Protein AF-A0A2M8CHY2-F1 (afdb_monomer)

Nearest PDB structures (foldseek):
  5aqd-assembly1_D  TM=2.002E-01  e=1.219E+00  Phormidium rubidum A09DM
  5y6p-assembly1_v8  TM=2.063E-01  e=8.115E+00  Griffithsia pacifica

Secondary structure (DSSP, 8-state):
-PPPPSS--TTS-TT-SGGG-TTT---SS-S-EEE-TTSBEEE--B-TTS-BS--EEEEE-GGG-EEEEEETTSEEE-TTTHHHHHHHHHHHHHT--HHHHHHHHSTTSTT-TTT-TTBHHHHHHHHHHHHHTT-TTPPPPEEE-SS-EESSHHHHHHHHHHHHHTTHHHHT---HHHHH--TT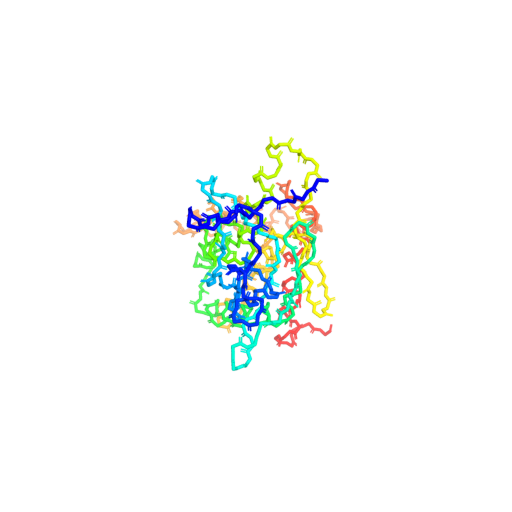HHHHHHHHHTT-HHHHHHHHHHHTTS-----TT--HHHHHHHHHHHHHHHHHTTS--

Solvent-accessible surface area (backbone atoms only — not comparable to full-atom values): 13085 Å² total; per-residue (Å²): 134,85,74,61,47,95,79,59,54,92,92,53,60,52,68,47,59,45,86,78,35,66,85,84,42,62,67,92,81,62,57,41,29,34,26,46,65,65,30,38,52,77,38,70,39,58,48,99,84,72,41,64,68,52,49,44,32,23,36,68,46,78,97,71,44,72,44,79,37,38,33,64,54,45,50,29,58,34,56,76,23,51,60,49,43,51,53,53,47,36,63,56,22,22,79,21,53,74,67,56,47,48,56,28,52,35,90,78,16,85,49,19,34,49,63,40,57,58,26,53,43,4,37,37,42,52,52,28,55,60,44,28,78,78,38,76,82,50,52,55,29,23,40,32,43,90,89,53,68,32,67,29,33,61,42,53,26,28,18,47,44,14,25,27,36,40,22,13,59,70,55,69,31,54,61,68,71,67,63,65,48,56,84,70,38,60,59,48,45,52,43,44,75,73,64,45,56,68,59,51,49,46,57,51,56,69,53,67,80,50,78,92,59,73,65,92,81,58,55,70,62,52,52,47,27,18,52,50,18,29,52,52,38,32,38,75,71,67,77,42,134

Foldseek 3Di:
DQDFDLDDDPVDDSRCPQVVCCPVRVPVPPQEFEAEQQQFTPHFDAHPVRHTPAFWYWYQDPPRDTDTQDGQLEEGECQRNLVVNLVVLLVVLQADDPVRLCQQLPVVHVLQLCNPCRGNQVVSNVNQVVVCVVPVPRAGYWYDHPPDIRRGSLLSSLLSLLQSQCSHNNNVHDDLLLSLPPPVSVVLVVCVVVPPPPVSVVVSVVVVVDDDDNPDPDDPSSNVSSVVSNQVNCVVVVNHD

Sequence (241 aa):
RWNRDPKPNPAISVYATFSNNPIWFSDPLGDTIIVGKNGDVSRADRDKDDNLVDNLVFTQGENGILNSIGELGAEIDVSEIFPNIMQENKEEAKELGILGWAWNVKPEGKWDYKANKNTIFGLAWSETLKKQKINPDAKHTSFRTEGFTFQDASDVGNYNAGFTGSWTYNGGGIYPVLQVVGAGFVETLKDFSNGDFHDAFNQTNQLFGMPPLPPFGDEVDDFFWNTFGMSSSLKEQGKLK

pLDDT: mean 84.5, std 16.42, range [40.78, 98.62]

Mean predicted aligned error: 8.68 Å

Radius of gyration: 22.09 Å; Cα contacts (8 Å, |Δi|>4): 369; chains: 1; bounding box: 56×46×68 Å

Structure (mmCIF, N/CA/C/O backbone):
data_AF-A0A2M8CHY2-F1
#
_entry.id   AF-A0A2M8CHY2-F1
#
loop_
_atom_site.group_PDB
_atom_site.id
_atom_site.type_symbol
_atom_site.label_atom_id
_atom_site.label_alt_id
_atom_site.label_comp_id
_atom_site.label_asym_id
_atom_site.label_entity_id
_atom_site.label_seq_id
_atom_site.pdbx_PDB_ins_code
_atom_site.Cartn_x
_atom_site.Cartn_y
_atom_site.Cartn_z
_atom_site.occupancy
_atom_site.B_iso_or_equiv
_atom_site.auth_seq_id
_atom_site.auth_comp_id
_atom_site.auth_asym_id
_atom_site.auth_atom_id
_atom_site.pdbx_PDB_model_num
ATOM 1 N N . ARG A 1 1 ? 16.936 1.128 -37.160 1.00 51.44 1 ARG A N 1
ATOM 2 C CA . ARG A 1 1 ? 18.122 0.459 -36.562 1.00 51.44 1 ARG A CA 1
ATOM 3 C C . ARG A 1 1 ? 17.593 -0.649 -35.660 1.00 51.44 1 ARG A C 1
ATOM 5 O O . ARG A 1 1 ? 16.545 -0.426 -35.076 1.00 51.44 1 ARG A O 1
ATOM 12 N N . TRP A 1 2 ? 18.244 -1.810 -35.601 1.00 59.94 2 TRP A N 1
ATOM 13 C CA . TRP A 1 2 ? 17.837 -2.904 -34.708 1.00 59.94 2 TRP A CA 1
ATOM 14 C C . TRP A 1 2 ? 18.364 -2.640 -33.291 1.00 59.94 2 TRP A C 1
ATOM 16 O O . TRP A 1 2 ? 19.492 -2.157 -33.151 1.00 59.94 2 TRP A O 1
ATOM 26 N N . ASN A 1 3 ? 17.552 -2.921 -32.271 1.00 67.25 3 ASN A N 1
ATOM 27 C CA . ASN A 1 3 ? 17.959 -2.797 -30.871 1.00 67.25 3 ASN A CA 1
ATOM 28 C C . ASN A 1 3 ? 18.928 -3.936 -30.513 1.00 67.25 3 ASN A C 1
ATOM 30 O O . ASN A 1 3 ? 18.780 -5.053 -31.005 1.00 67.25 3 ASN A O 1
ATOM 34 N N . ARG A 1 4 ? 19.957 -3.627 -29.716 1.00 70.06 4 ARG A N 1
ATOM 35 C CA . ARG A 1 4 ? 20.884 -4.632 -29.173 1.00 70.06 4 ARG A CA 1
ATOM 36 C C . ARG A 1 4 ? 20.222 -5.348 -28.001 1.00 70.06 4 ARG A C 1
ATOM 38 O O . ARG A 1 4 ? 19.438 -4.724 -27.290 1.00 70.06 4 ARG A O 1
ATOM 45 N N . ASP A 1 5 ? 20.579 -6.611 -27.803 1.00 63.09 5 ASP A N 1
ATOM 46 C CA . ASP A 1 5 ? 20.193 -7.362 -26.608 1.00 63.09 5 ASP A CA 1
ATOM 47 C C . ASP A 1 5 ? 20.745 -6.645 -25.350 1.00 63.09 5 ASP A C 1
ATOM 49 O O . ASP A 1 5 ? 21.940 -6.315 -25.332 1.00 63.09 5 ASP A O 1
ATOM 53 N N . PRO A 1 6 ? 19.914 -6.346 -24.330 1.00 65.88 6 PRO A N 1
ATOM 54 C CA . PRO A 1 6 ? 20.359 -5.711 -23.087 1.00 65.88 6 PRO A CA 1
ATOM 55 C C . PRO A 1 6 ? 21.318 -6.584 -22.258 1.00 65.88 6 PRO A C 1
ATOM 57 O O . PRO A 1 6 ? 22.090 -6.040 -21.465 1.00 65.88 6 PRO A O 1
ATOM 60 N N . LYS A 1 7 ? 21.333 -7.909 -22.460 1.00 67.50 7 LYS A N 1
ATOM 61 C CA . LYS A 1 7 ? 22.228 -8.869 -21.789 1.00 67.50 7 LYS A CA 1
ATOM 62 C C . LYS A 1 7 ? 22.994 -9.708 -22.833 1.00 67.50 7 LYS A C 1
ATOM 64 O O . LYS A 1 7 ? 22.779 -10.915 -22.947 1.00 67.50 7 LYS A O 1
ATOM 69 N N . PRO A 1 8 ? 23.918 -9.100 -23.606 1.00 71.06 8 PRO A N 1
ATOM 70 C CA . PRO A 1 8 ? 24.554 -9.770 -24.733 1.00 71.06 8 PRO A CA 1
ATOM 71 C C . PRO A 1 8 ? 25.479 -10.902 -24.273 1.00 71.06 8 PRO A C 1
ATOM 73 O O . PRO A 1 8 ? 26.343 -10.719 -23.415 1.00 71.06 8 PRO A O 1
ATOM 76 N N . ASN A 1 9 ? 25.353 -12.064 -24.910 1.00 77.19 9 ASN A N 1
ATOM 77 C CA . ASN A 1 9 ? 26.287 -13.169 -24.732 1.00 77.19 9 ASN A CA 1
ATOM 78 C C . ASN A 1 9 ? 27.518 -12.964 -25.652 1.00 77.19 9 ASN A C 1
ATOM 80 O O . ASN A 1 9 ? 27.342 -12.871 -26.870 1.00 77.19 9 ASN A O 1
ATOM 84 N N . PRO A 1 10 ? 28.761 -12.916 -25.118 1.00 83.19 10 PRO A N 1
ATOM 85 C CA . PRO A 1 10 ? 29.973 -12.635 -25.900 1.00 83.19 10 PRO A CA 1
ATOM 86 C C . PRO A 1 10 ? 30.238 -13.617 -27.047 1.00 83.19 10 PRO A C 1
ATOM 88 O O . PRO A 1 10 ? 30.980 -13.294 -27.973 1.00 83.19 10 PRO A O 1
ATOM 91 N N . ALA A 1 11 ? 29.671 -14.823 -26.973 1.00 87.25 11 ALA A N 1
ATOM 92 C CA . ALA A 1 11 ? 29.868 -15.880 -27.956 1.00 87.25 11 ALA A CA 1
ATOM 93 C C . ALA A 1 11 ? 28.925 -15.784 -29.172 1.00 87.25 11 ALA A C 1
ATOM 95 O O . ALA A 1 11 ? 29.072 -16.563 -30.113 1.00 87.25 11 ALA A O 1
ATOM 96 N N . ILE A 1 12 ? 27.958 -14.860 -29.175 1.00 86.75 12 ILE A N 1
ATOM 97 C CA . ILE A 1 12 ? 26.982 -14.685 -30.260 1.00 86.75 12 ILE A CA 1
ATOM 98 C C . ILE A 1 12 ? 26.882 -13.216 -30.683 1.00 86.75 12 ILE A C 1
ATOM 100 O O . ILE A 1 12 ? 27.447 -12.316 -30.065 1.00 86.75 12 ILE A O 1
ATOM 104 N N . SER A 1 13 ? 26.165 -12.963 -31.779 1.00 85.19 13 SER A N 1
ATOM 105 C CA . SER A 1 13 ? 25.886 -11.596 -32.221 1.00 85.19 13 SER A CA 1
ATOM 106 C C . SER A 1 13 ? 25.178 -10.804 -31.118 1.00 85.19 13 SER A C 1
ATOM 108 O O . SER A 1 13 ? 24.201 -11.280 -30.553 1.00 85.19 13 SER A O 1
ATOM 110 N N . VAL A 1 14 ? 25.583 -9.550 -30.891 1.00 83.06 14 VAL A N 1
ATOM 111 C CA . VAL A 1 14 ? 24.883 -8.604 -29.987 1.00 83.06 14 VAL A CA 1
ATOM 112 C C . VAL A 1 14 ? 23.471 -8.226 -30.468 1.00 83.06 14 VAL A C 1
ATOM 114 O O . VAL A 1 14 ? 22.755 -7.488 -29.793 1.00 83.06 14 VAL A O 1
ATOM 117 N N . TYR A 1 15 ? 23.098 -8.694 -31.662 1.00 80.44 15 TYR A N 1
ATOM 118 C CA . TYR A 1 15 ? 21.766 -8.582 -32.253 1.00 80.44 15 TYR A CA 1
ATOM 119 C C . TYR A 1 15 ? 21.024 -9.929 -32.307 1.00 80.44 15 TYR A C 1
ATOM 121 O O . TYR A 1 15 ? 19.948 -9.997 -32.895 1.00 80.44 15 TYR A O 1
ATOM 129 N N . ALA A 1 16 ? 21.601 -11.011 -31.771 1.00 78.19 16 ALA A N 1
ATOM 130 C CA . ALA A 1 16 ? 20.923 -12.298 -31.678 1.00 78.19 16 ALA A CA 1
ATOM 131 C C . ALA A 1 16 ? 19.820 -12.209 -30.620 1.00 78.19 16 ALA A C 1
ATOM 133 O O . ALA A 1 16 ? 20.101 -11.881 -29.473 1.00 78.19 16 ALA A O 1
ATOM 134 N N . THR A 1 17 ? 18.581 -12.518 -30.992 1.00 70.19 17 THR A N 1
ATOM 135 C CA . THR A 1 17 ? 17.479 -12.659 -30.036 1.00 70.19 17 THR A CA 1
ATOM 136 C C . THR A 1 17 ? 17.414 -14.098 -29.539 1.00 70.19 17 THR A C 1
ATOM 138 O O . THR A 1 17 ? 17.686 -15.034 -30.298 1.00 70.19 17 THR A O 1
ATOM 141 N N . PHE A 1 18 ? 17.071 -14.284 -28.259 1.00 74.88 18 PHE A N 1
ATOM 142 C CA . PHE A 1 18 ? 16.795 -15.605 -27.680 1.00 74.88 18 PHE A CA 1
ATOM 143 C C . PHE A 1 18 ? 17.940 -16.613 -27.874 1.00 74.88 18 PHE A C 1
ATOM 145 O O . PHE A 1 18 ? 17.712 -17.794 -28.125 1.00 74.88 18 PHE A O 1
ATOM 152 N N . SER A 1 19 ? 19.194 -16.143 -27.856 1.00 79.88 19 SER A N 1
ATOM 153 C CA . SER A 1 19 ? 20.380 -16.957 -28.173 1.00 79.88 19 SER A CA 1
ATOM 154 C C . SER A 1 19 ? 20.270 -17.752 -29.490 1.00 79.88 19 SER A C 1
ATOM 156 O O . SER A 1 19 ? 20.760 -18.876 -29.587 1.00 79.88 19 SER A O 1
ATOM 158 N N . ASN A 1 20 ? 19.617 -17.180 -30.511 1.00 79.88 20 ASN A N 1
ATOM 159 C CA . ASN A 1 20 ? 19.278 -17.826 -31.789 1.00 79.88 20 ASN A CA 1
ATOM 160 C C . ASN A 1 20 ? 18.390 -19.081 -31.667 1.00 79.88 20 ASN A C 1
ATOM 162 O O . ASN A 1 20 ? 18.309 -19.870 -32.608 1.00 79.88 20 ASN A O 1
ATOM 166 N N . ASN A 1 21 ? 17.711 -19.280 -30.537 1.00 77.12 21 ASN A N 1
ATOM 167 C CA . ASN A 1 21 ? 16.771 -20.376 -30.337 1.00 77.12 21 ASN A CA 1
ATOM 168 C C . ASN A 1 21 ? 15.458 -19.857 -29.713 1.00 77.12 21 ASN A C 1
ATOM 170 O O . ASN A 1 21 ? 15.219 -20.032 -28.517 1.00 77.12 21 ASN A O 1
ATOM 174 N N . PRO A 1 22 ? 14.577 -19.251 -30.533 1.00 69.44 22 PRO A N 1
ATOM 175 C CA . PRO A 1 22 ? 13.298 -18.693 -30.082 1.00 69.44 22 PRO A CA 1
ATOM 176 C C . PRO A 1 22 ? 12.276 -19.754 -29.641 1.00 69.44 22 PRO A C 1
ATOM 178 O O . PRO A 1 22 ? 11.211 -19.397 -29.153 1.00 69.44 22 PRO A O 1
ATOM 181 N N . ILE A 1 23 ? 12.572 -21.046 -29.832 1.00 66.31 23 ILE A N 1
ATOM 182 C CA . ILE A 1 23 ? 11.702 -22.155 -29.416 1.00 66.31 23 ILE A CA 1
ATOM 183 C C . ILE A 1 23 ? 11.972 -22.525 -27.954 1.00 66.31 23 ILE A C 1
ATOM 185 O O . ILE A 1 23 ? 11.042 -22.851 -27.225 1.00 66.31 23 ILE A O 1
ATOM 189 N N . TRP A 1 24 ? 13.236 -22.503 -27.521 1.00 52.81 24 TRP A N 1
ATOM 190 C CA . TRP A 1 24 ? 13.619 -22.880 -26.151 1.00 52.81 24 TRP A CA 1
ATOM 191 C C . TRP A 1 24 ? 13.821 -21.689 -25.229 1.00 52.81 24 TRP A C 1
ATOM 193 O O . TRP A 1 24 ? 13.630 -21.813 -24.024 1.00 52.81 24 TRP A O 1
ATOM 203 N N . PHE A 1 25 ? 14.191 -20.544 -25.791 1.00 60.53 25 PHE A N 1
ATOM 204 C CA . PHE A 1 25 ? 14.345 -19.300 -25.057 1.00 60.53 25 PHE A CA 1
ATOM 205 C C . PHE A 1 25 ? 13.265 -18.331 -25.508 1.00 60.53 25 PHE A C 1
ATOM 207 O O . PHE A 1 25 ? 13.569 -17.234 -25.939 1.00 60.53 25 PHE A O 1
ATOM 214 N N . SER A 1 26 ? 11.997 -18.728 -25.475 1.00 57.12 26 SER A N 1
ATOM 215 C CA . SER A 1 26 ? 10.939 -17.727 -25.506 1.00 57.12 26 SER A CA 1
ATOM 216 C C . SER A 1 26 ? 10.882 -17.100 -24.116 1.00 57.12 26 SER A C 1
ATOM 218 O O . SER A 1 26 ? 10.535 -17.789 -23.158 1.00 57.12 26 SER A O 1
ATOM 220 N N . ASP A 1 27 ? 11.190 -15.812 -24.014 1.00 59.59 27 ASP A N 1
ATOM 221 C CA . ASP A 1 27 ? 10.788 -14.998 -22.868 1.00 59.59 27 ASP A CA 1
ATOM 222 C C . ASP A 1 27 ? 9.628 -14.092 -23.302 1.00 59.59 27 ASP A C 1
ATOM 224 O O . ASP A 1 27 ? 9.828 -12.915 -23.599 1.00 59.59 27 ASP A O 1
ATOM 228 N N . PRO A 1 28 ? 8.420 -14.658 -23.499 1.00 57.72 28 PRO A N 1
ATOM 229 C CA . PRO A 1 28 ? 7.294 -13.899 -24.023 1.00 57.72 28 PRO A CA 1
ATOM 230 C C . PRO A 1 28 ? 6.778 -12.846 -23.035 1.00 57.72 28 PRO A C 1
ATOM 232 O O . PRO A 1 28 ? 5.965 -12.021 -23.441 1.00 57.72 28 PRO A O 1
ATOM 235 N N . LEU A 1 29 ? 7.214 -12.885 -21.769 1.00 60.53 29 LEU A N 1
ATOM 236 C CA . LEU A 1 29 ? 6.759 -11.975 -20.718 1.00 60.53 29 LEU A CA 1
ATOM 237 C C . LEU A 1 29 ? 7.847 -10.998 -20.254 1.00 60.53 29 LEU A C 1
ATOM 239 O O . LEU A 1 29 ? 7.486 -9.901 -19.852 1.00 60.53 29 LEU A O 1
ATOM 243 N N . GLY A 1 30 ? 9.133 -11.320 -20.408 1.00 62.09 30 GLY A N 1
ATOM 244 C CA . GLY A 1 30 ? 10.244 -10.409 -20.142 1.00 62.09 30 GLY A CA 1
ATOM 245 C C . GLY A 1 30 ? 10.809 -10.481 -18.719 1.00 62.09 30 GLY A C 1
ATOM 246 O O . GLY A 1 30 ? 10.495 -11.359 -17.909 1.00 62.09 30 GLY A O 1
ATOM 247 N N . ASP A 1 31 ? 11.655 -9.497 -18.419 1.00 66.62 31 ASP A N 1
ATOM 248 C CA . ASP A 1 31 ? 12.250 -9.234 -17.108 1.00 66.62 31 ASP A CA 1
ATOM 249 C C . ASP A 1 31 ? 11.237 -8.472 -16.210 1.00 66.62 31 ASP A C 1
ATOM 251 O O . ASP A 1 31 ? 11.355 -7.266 -16.001 1.00 66.62 31 ASP A O 1
ATOM 255 N N . THR A 1 32 ? 10.221 -9.186 -15.709 1.00 86.00 32 THR A N 1
ATOM 256 C CA . THR A 1 32 ? 9.000 -8.613 -15.101 1.00 86.00 32 THR A CA 1
ATOM 257 C C . THR A 1 32 ? 9.038 -8.432 -13.580 1.00 86.00 32 THR A C 1
ATOM 259 O O . THR A 1 32 ? 9.757 -9.138 -12.864 1.00 86.00 32 THR A O 1
ATOM 262 N N . ILE A 1 33 ? 8.142 -7.593 -13.050 1.00 94.50 33 ILE A N 1
ATOM 263 C CA . ILE A 1 33 ? 7.835 -7.536 -11.615 1.00 94.50 33 ILE A CA 1
ATOM 264 C C . ILE A 1 33 ? 6.803 -8.614 -11.269 1.00 94.50 33 ILE A C 1
ATOM 266 O O . ILE A 1 33 ? 5.695 -8.615 -11.802 1.00 94.50 33 ILE A O 1
ATOM 270 N N . ILE A 1 34 ? 7.140 -9.506 -10.334 1.00 94.94 34 ILE A N 1
ATOM 271 C CA . ILE A 1 34 ? 6.240 -10.561 -9.847 1.00 94.94 34 ILE A CA 1
ATOM 272 C C . ILE A 1 34 ? 5.888 -10.292 -8.390 1.00 94.94 34 ILE A C 1
ATOM 274 O O . ILE A 1 34 ? 6.768 -10.261 -7.521 1.00 94.94 34 ILE A O 1
ATOM 278 N N . VAL A 1 35 ? 4.596 -10.169 -8.112 1.00 96.44 35 VAL A N 1
ATOM 279 C CA . VAL A 1 35 ? 4.059 -9.925 -6.774 1.00 96.44 35 VAL A CA 1
ATOM 280 C C . VAL A 1 35 ? 3.275 -11.129 -6.256 1.00 96.44 35 VAL A C 1
ATOM 282 O O . VAL A 1 35 ? 2.629 -11.863 -7.009 1.00 96.44 35 VAL A O 1
ATOM 285 N N . GLY A 1 36 ? 3.353 -11.345 -4.947 1.00 95.25 36 GLY A N 1
ATOM 286 C CA . GLY A 1 36 ? 2.560 -12.336 -4.236 1.00 95.25 36 GLY A CA 1
ATOM 287 C C . GLY A 1 36 ? 1.136 -11.855 -3.961 1.00 95.25 36 GLY A C 1
ATOM 288 O O . GLY A 1 36 ? 0.781 -10.699 -4.185 1.00 95.25 36 GLY A O 1
ATOM 289 N N . LYS A 1 37 ? 0.326 -12.747 -3.387 1.00 95.12 37 LYS A N 1
ATOM 290 C CA . LYS A 1 37 ? -1.083 -12.500 -3.026 1.00 95.12 37 LYS A CA 1
ATOM 291 C C . LYS A 1 37 ? -1.317 -11.331 -2.056 1.00 95.12 37 LYS A C 1
ATOM 293 O O . LYS A 1 37 ? -2.424 -10.814 -1.995 1.00 95.12 37 LYS A O 1
ATOM 298 N N . ASN A 1 38 ? -0.295 -10.937 -1.299 1.00 95.75 38 ASN A N 1
ATOM 299 C CA . ASN A 1 38 ? -0.332 -9.817 -0.355 1.00 95.75 38 ASN A CA 1
ATOM 300 C C . ASN A 1 38 ? 0.400 -8.581 -0.912 1.00 95.75 38 ASN A C 1
ATOM 302 O O . ASN A 1 38 ? 0.673 -7.633 -0.185 1.00 95.75 38 ASN A O 1
ATOM 306 N N . GLY A 1 39 ? 0.760 -8.590 -2.199 1.00 95.94 39 GLY A N 1
ATOM 307 C CA . GLY A 1 39 ? 1.493 -7.499 -2.835 1.00 95.94 39 GLY A CA 1
ATOM 308 C C . GLY A 1 39 ? 2.994 -7.499 -2.548 1.00 95.94 39 GLY A C 1
ATOM 309 O O . GLY A 1 39 ? 3.670 -6.572 -2.985 1.00 95.94 39 GLY A O 1
ATOM 310 N N . ASP A 1 40 ? 3.531 -8.508 -1.857 1.00 96.69 40 ASP A N 1
ATOM 311 C CA . ASP A 1 40 ? 4.974 -8.666 -1.651 1.00 96.69 40 ASP A CA 1
ATOM 312 C C . ASP A 1 40 ? 5.692 -8.891 -2.988 1.00 96.69 40 ASP A C 1
ATOM 314 O O . ASP A 1 40 ? 5.304 -9.749 -3.780 1.00 96.69 40 ASP A O 1
ATOM 318 N N . VAL A 1 41 ? 6.761 -8.148 -3.243 1.00 96.56 41 VAL A N 1
ATOM 319 C CA . VAL A 1 41 ? 7.574 -8.255 -4.455 1.00 96.56 41 VAL A CA 1
ATOM 320 C C . VAL A 1 41 ? 8.491 -9.469 -4.327 1.00 96.56 41 VAL A C 1
ATOM 322 O O . VAL A 1 41 ? 9.454 -9.468 -3.564 1.00 96.56 41 VAL A O 1
ATOM 325 N N . SER A 1 42 ? 8.197 -10.514 -5.096 1.00 94.50 42 SER A N 1
ATOM 326 C CA . SER A 1 42 ? 8.996 -11.747 -5.151 1.00 94.50 42 SER A CA 1
ATOM 327 C C . SER A 1 42 ? 10.139 -11.673 -6.169 1.00 94.50 42 SER A C 1
ATOM 329 O O . SER A 1 42 ? 11.175 -12.312 -5.991 1.00 94.50 42 SER A O 1
ATOM 331 N N . ARG A 1 43 ? 9.965 -10.867 -7.223 1.00 93.44 43 ARG A N 1
ATOM 332 C CA . ARG A 1 43 ? 10.966 -10.581 -8.256 1.00 93.44 43 ARG A CA 1
ATOM 333 C C . ARG A 1 43 ? 10.732 -9.177 -8.803 1.00 93.44 43 ARG A C 1
ATOM 335 O O . ARG A 1 43 ? 9.591 -8.801 -9.049 1.00 93.44 43 ARG A O 1
ATOM 342 N N . ALA A 1 44 ? 11.806 -8.424 -8.994 1.00 94.19 44 ALA A N 1
ATOM 343 C CA . ALA A 1 44 ? 11.813 -7.160 -9.719 1.00 94.19 44 ALA A CA 1
ATOM 344 C C . ALA A 1 44 ? 13.176 -7.038 -10.394 1.00 94.19 44 ALA A C 1
ATOM 346 O O . ALA A 1 44 ? 14.183 -6.780 -9.729 1.00 94.19 44 ALA A O 1
ATOM 347 N N . ASP A 1 45 ? 13.219 -7.306 -11.693 1.00 91.44 45 ASP A N 1
ATOM 348 C CA . ASP A 1 45 ? 14.479 -7.359 -12.420 1.00 91.44 45 ASP A CA 1
ATOM 349 C C . ASP A 1 45 ? 15.039 -5.957 -12.640 1.00 91.44 45 ASP A C 1
ATOM 351 O O . ASP A 1 45 ? 14.331 -5.021 -13.024 1.00 91.44 45 ASP A O 1
ATOM 355 N N . ARG A 1 46 ? 16.342 -5.818 -12.386 1.00 90.94 46 ARG A N 1
ATOM 356 C CA . ARG A 1 46 ? 17.059 -4.548 -12.487 1.00 90.94 46 ARG A CA 1
ATOM 357 C C . ARG A 1 46 ? 18.256 -4.650 -13.419 1.00 90.94 46 ARG A C 1
ATOM 359 O O . ARG A 1 46 ? 18.883 -5.705 -13.542 1.00 90.94 46 ARG A O 1
ATOM 366 N N . ASP A 1 47 ? 18.565 -3.542 -14.079 1.00 89.44 47 ASP A N 1
ATOM 367 C CA . ASP A 1 47 ? 19.789 -3.380 -14.847 1.00 89.44 47 ASP A CA 1
ATOM 368 C C . ASP A 1 47 ? 21.004 -3.134 -13.929 1.00 89.44 47 ASP A C 1
ATOM 370 O O . ASP A 1 47 ? 20.919 -3.108 -12.699 1.00 89.44 47 ASP A O 1
ATOM 374 N N . LYS A 1 48 ? 22.176 -2.964 -14.543 1.00 90.25 48 LYS A N 1
ATOM 375 C CA . LYS A 1 48 ? 23.440 -2.702 -13.835 1.00 90.25 48 LYS A CA 1
ATOM 376 C C . LYS A 1 48 ? 23.466 -1.372 -13.063 1.00 90.25 48 LYS A C 1
ATOM 378 O O . LYS A 1 48 ? 24.359 -1.182 -12.242 1.00 90.25 48 LYS A O 1
ATOM 383 N N . ASP A 1 49 ? 22.543 -0.464 -13.367 1.00 89.56 49 ASP A N 1
ATOM 384 C CA . ASP A 1 49 ? 22.441 0.882 -12.812 1.00 89.56 49 ASP A CA 1
ATOM 385 C C . ASP A 1 49 ? 21.276 0.973 -11.793 1.00 89.56 49 ASP A C 1
ATOM 387 O O . ASP A 1 49 ? 20.893 2.070 -11.390 1.00 89.56 49 ASP A O 1
ATOM 391 N N . ASP A 1 50 ? 20.737 -0.174 -11.347 1.00 89.19 50 ASP A N 1
ATOM 392 C CA . ASP A 1 50 ? 19.604 -0.311 -10.410 1.00 89.19 50 ASP A CA 1
ATOM 393 C C . ASP A 1 50 ? 18.255 0.220 -10.948 1.00 89.19 50 ASP A C 1
ATOM 395 O O . ASP A 1 50 ? 17.300 0.439 -10.189 1.00 89.19 50 ASP A O 1
ATOM 399 N N . ASN A 1 51 ? 18.116 0.402 -12.263 1.00 90.00 51 ASN A N 1
ATOM 400 C CA . ASN A 1 51 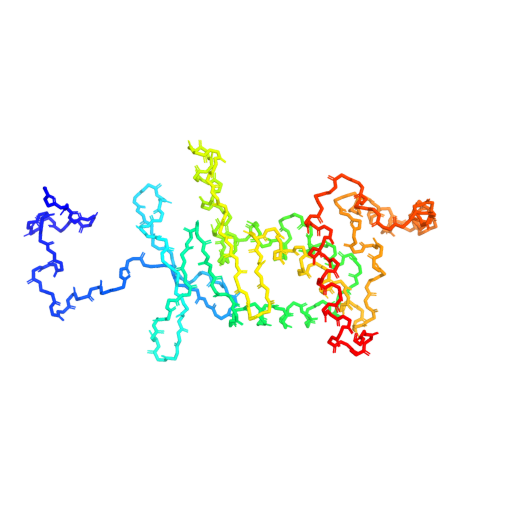? 16.825 0.721 -12.876 1.00 90.00 51 ASN A CA 1
ATOM 401 C C . ASN A 1 51 ? 16.044 -0.559 -13.139 1.00 90.00 51 ASN A C 1
ATOM 403 O O . ASN A 1 51 ? 16.629 -1.585 -13.478 1.00 90.00 51 ASN A O 1
ATOM 407 N N . LEU A 1 52 ? 14.720 -0.500 -13.013 1.00 91.69 52 LEU A N 1
ATOM 408 C CA . LEU A 1 52 ? 13.877 -1.607 -13.449 1.00 91.69 52 LEU A CA 1
ATOM 409 C C . LEU A 1 52 ? 14.020 -1.824 -14.957 1.00 91.69 52 LEU A C 1
ATOM 411 O O . LEU A 1 52 ? 14.071 -0.859 -15.724 1.00 91.69 52 LEU A O 1
ATOM 415 N N . VAL A 1 53 ? 14.089 -3.090 -15.366 1.00 89.81 53 VAL A N 1
ATOM 416 C CA . VAL A 1 53 ? 14.213 -3.449 -16.786 1.00 89.81 53 VAL A CA 1
ATOM 417 C C . VAL A 1 53 ? 12.903 -3.185 -17.532 1.00 89.81 53 VAL A C 1
ATOM 419 O O . VAL A 1 53 ? 12.932 -2.675 -18.654 1.00 89.81 53 VAL A O 1
ATOM 422 N N . ASP A 1 54 ? 11.763 -3.461 -16.897 1.00 91.12 54 ASP A N 1
ATOM 423 C CA . ASP A 1 54 ? 10.435 -3.082 -17.369 1.00 91.12 54 ASP A CA 1
ATOM 424 C C . ASP A 1 54 ? 9.539 -2.562 -16.230 1.00 91.12 54 ASP A C 1
ATOM 426 O O . ASP A 1 54 ? 9.938 -2.501 -15.067 1.00 91.12 54 ASP A O 1
ATOM 430 N N . ASN A 1 55 ? 8.336 -2.107 -16.584 1.00 93.88 55 ASN A N 1
ATOM 431 C CA . ASN A 1 55 ? 7.344 -1.633 -15.617 1.00 93.88 55 ASN A CA 1
ATOM 432 C C . ASN A 1 55 ? 6.178 -2.618 -15.453 1.00 93.88 55 ASN A C 1
ATOM 434 O O . ASN A 1 55 ? 5.210 -2.262 -14.788 1.00 93.88 55 ASN A O 1
ATOM 438 N N . LEU A 1 56 ? 6.216 -3.798 -16.077 1.00 95.06 56 LEU A N 1
ATOM 439 C CA . LEU A 1 56 ? 5.074 -4.706 -16.123 1.00 95.06 56 LEU A CA 1
ATOM 440 C C . LEU A 1 56 ? 4.957 -5.471 -14.807 1.00 95.06 56 LEU A C 1
ATOM 442 O O . LEU A 1 56 ? 5.926 -6.045 -14.309 1.00 95.06 56 LEU A O 1
ATOM 446 N N . VAL A 1 57 ? 3.747 -5.500 -14.256 1.00 96.25 57 VAL A N 1
ATOM 447 C CA . VAL A 1 57 ? 3.466 -6.118 -12.962 1.00 96.25 57 VAL A CA 1
ATOM 448 C C . VAL A 1 57 ? 2.565 -7.328 -13.155 1.00 96.25 57 VAL A C 1
ATOM 450 O O . VAL A 1 57 ? 1.524 -7.252 -13.812 1.00 96.25 57 VAL A O 1
ATOM 453 N N . PHE A 1 58 ? 2.967 -8.446 -12.556 1.00 95.75 58 PHE A N 1
ATOM 454 C CA . PHE A 1 58 ? 2.269 -9.720 -12.626 1.00 95.75 58 PHE A CA 1
ATOM 455 C C . PHE A 1 58 ? 2.043 -10.308 -11.240 1.00 95.75 58 PHE A C 1
ATOM 457 O O . PHE A 1 58 ? 2.921 -10.259 -10.382 1.00 95.75 58 PHE A O 1
ATOM 464 N N . THR A 1 59 ? 0.906 -10.963 -11.050 1.00 95.00 59 THR A N 1
ATOM 465 C CA . THR A 1 59 ? 0.693 -11.896 -9.938 1.00 95.00 59 THR A CA 1
ATOM 466 C C . THR A 1 59 ? 1.028 -13.313 -10.376 1.00 95.00 59 THR A C 1
ATOM 468 O O . THR A 1 59 ? 0.717 -13.710 -11.503 1.00 95.00 59 THR A O 1
ATOM 471 N N . GLN A 1 60 ? 1.595 -14.107 -9.470 1.00 89.12 60 GLN A N 1
ATOM 472 C CA . GLN A 1 60 ? 1.749 -15.542 -9.694 1.00 89.12 60 GLN A CA 1
ATOM 473 C C . GLN A 1 60 ? 0.436 -16.272 -9.375 1.00 89.12 60 GLN A C 1
ATOM 475 O O . GLN A 1 60 ? 0.081 -16.456 -8.212 1.00 89.12 60 GLN A O 1
ATOM 480 N N . GLY A 1 61 ? -0.285 -16.671 -10.420 1.00 81.12 61 GLY A N 1
ATOM 481 C CA . GLY A 1 61 ? -1.485 -17.495 -10.337 1.00 81.12 61 GLY A CA 1
ATOM 482 C C . GLY A 1 61 ? -1.180 -18.981 -10.124 1.00 81.12 61 GLY A C 1
ATOM 483 O O . GLY A 1 61 ? -0.046 -19.399 -9.860 1.00 81.12 61 GLY A O 1
ATOM 484 N N 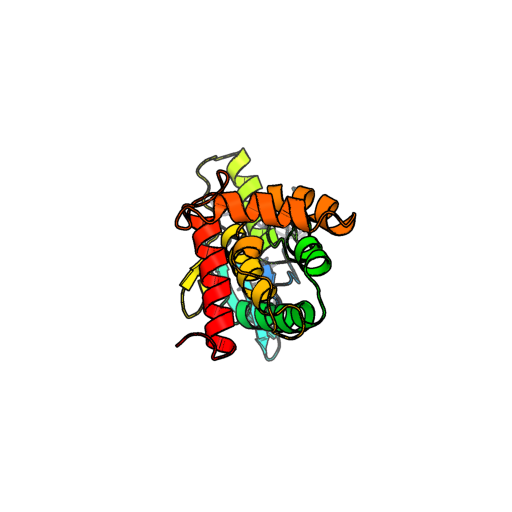. GLU A 1 62 ? -2.216 -19.808 -10.255 1.00 81.38 62 GLU A N 1
ATOM 485 C CA . GLU A 1 62 ? -2.099 -21.258 -10.093 1.00 81.38 62 GLU A CA 1
ATOM 486 C C . GLU A 1 62 ? -1.095 -21.870 -11.081 1.00 81.38 62 GLU A C 1
ATOM 488 O O . GLU A 1 62 ? -0.978 -21.457 -12.236 1.00 81.38 62 GLU A O 1
ATOM 493 N N . ASN A 1 63 ? -0.360 -22.887 -10.621 1.00 81.94 63 ASN A N 1
ATOM 494 C CA . ASN A 1 63 ? 0.634 -23.619 -11.417 1.00 81.94 63 ASN A CA 1
ATOM 495 C C . ASN A 1 63 ? 1.765 -22.746 -11.998 1.00 81.94 63 ASN A C 1
ATOM 497 O O . ASN A 1 63 ? 2.427 -23.149 -12.953 1.00 81.94 63 ASN A O 1
ATOM 501 N N . GLY A 1 64 ? 2.004 -21.563 -11.420 1.00 82.06 64 GLY A N 1
ATOM 502 C CA . GLY A 1 64 ? 3.060 -20.651 -11.856 1.00 82.06 64 GLY A CA 1
ATOM 503 C C . GLY A 1 64 ? 2.709 -19.823 -13.093 1.00 82.06 64 GLY A C 1
ATOM 504 O O . GLY A 1 64 ? 3.602 -19.196 -13.659 1.00 82.06 64 GLY A O 1
ATOM 505 N N . ILE A 1 65 ? 1.438 -19.803 -13.510 1.00 86.88 65 ILE A N 1
ATOM 506 C CA . ILE A 1 65 ? 0.963 -18.917 -14.578 1.00 86.88 65 ILE A CA 1
ATOM 507 C C . ILE A 1 65 ? 1.034 -17.471 -14.078 1.00 86.88 65 ILE A C 1
ATOM 509 O O . ILE A 1 65 ? 0.528 -17.159 -13.005 1.00 86.88 65 ILE A O 1
ATOM 513 N N . LEU A 1 66 ? 1.663 -16.586 -14.850 1.00 91.19 66 LEU A N 1
ATOM 514 C CA . LEU A 1 66 ? 1.728 -15.161 -14.533 1.00 91.19 66 LEU A CA 1
ATOM 515 C C . LEU A 1 66 ? 0.526 -14.437 -15.142 1.00 91.19 66 LEU A C 1
ATOM 517 O O . LEU A 1 66 ? 0.309 -14.505 -16.351 1.00 91.19 66 LEU A O 1
ATOM 521 N N . ASN A 1 67 ? -0.220 -13.713 -14.310 1.00 92.75 67 ASN A N 1
ATOM 522 C CA . ASN A 1 67 ? -1.332 -12.870 -14.745 1.00 92.75 67 ASN A CA 1
ATOM 523 C C . ASN A 1 67 ? -0.896 -11.410 -14.675 1.00 92.75 67 ASN A C 1
ATOM 525 O O . ASN A 1 67 ? -0.478 -10.953 -13.613 1.00 92.75 67 ASN A O 1
ATOM 529 N N . SER A 1 68 ? -0.959 -10.690 -15.797 1.00 94.94 68 SER A N 1
ATOM 530 C CA . SER A 1 68 ? -0.650 -9.259 -15.803 1.00 94.94 68 SER A CA 1
ATOM 531 C C . SER A 1 68 ? -1.727 -8.508 -15.034 1.00 94.94 68 SER A C 1
ATOM 533 O O . SER A 1 68 ? -2.916 -8.700 -15.290 1.00 94.94 68 SER A O 1
ATOM 535 N N . ILE A 1 69 ? -1.295 -7.657 -14.111 1.00 97.12 69 ILE A N 1
ATOM 536 C CA . ILE A 1 69 ? -2.177 -6.818 -13.302 1.00 97.12 69 ILE A CA 1
ATOM 537 C C . ILE A 1 69 ? -1.976 -5.328 -13.571 1.00 97.12 69 ILE A C 1
ATOM 539 O O . ILE A 1 69 ? -2.724 -4.520 -13.043 1.00 97.12 69 ILE A O 1
ATOM 543 N N . GLY A 1 70 ? -1.017 -4.931 -14.407 1.00 97.00 70 GLY A N 1
ATOM 544 C CA . GLY A 1 70 ? -0.839 -3.535 -14.804 1.00 97.00 70 GLY A CA 1
ATOM 545 C C . GLY A 1 70 ? 0.620 -3.141 -14.959 1.00 97.00 70 GLY A C 1
ATOM 546 O O . GLY A 1 70 ? 1.477 -3.992 -15.211 1.00 97.00 70 GLY A O 1
ATOM 547 N N . GLU A 1 71 ? 0.900 -1.847 -14.812 1.00 96.56 71 GLU A N 1
ATOM 548 C CA . GLU A 1 71 ? 2.248 -1.306 -14.987 1.00 96.56 71 GLU A CA 1
ATOM 549 C C . GLU A 1 71 ? 2.578 -0.129 -14.051 1.00 96.56 71 GLU A C 1
ATOM 551 O O . GLU A 1 71 ? 1.732 0.708 -13.727 1.00 96.56 71 GLU A O 1
ATOM 556 N N . LEU A 1 72 ? 3.844 -0.031 -13.635 1.00 96.69 72 LEU A N 1
ATOM 557 C CA . LEU A 1 72 ? 4.344 1.090 -12.836 1.00 96.69 72 LEU A CA 1
ATOM 558 C C . LEU A 1 72 ? 4.308 2.412 -13.618 1.00 96.69 72 LEU A C 1
ATOM 560 O O . LEU A 1 72 ? 4.891 2.545 -14.696 1.00 96.69 72 LEU A O 1
ATOM 564 N N . GLY A 1 73 ? 3.731 3.442 -13.005 1.00 95.88 73 GLY A N 1
ATOM 565 C CA . GLY A 1 73 ? 3.528 4.772 -13.588 1.00 95.88 73 GLY A CA 1
ATOM 566 C C . GLY A 1 73 ? 2.223 4.917 -14.378 1.00 95.88 73 GLY A C 1
ATOM 567 O O . GLY A 1 73 ? 1.959 6.008 -14.884 1.00 95.88 73 GLY A O 1
ATOM 568 N N . ALA A 1 74 ? 1.421 3.852 -14.473 1.00 97.12 74 ALA A N 1
ATOM 569 C CA . ALA A 1 74 ? 0.038 3.903 -14.932 1.00 97.12 74 ALA A CA 1
ATOM 570 C C . ALA A 1 74 ? -0.883 3.342 -13.838 1.00 97.12 74 ALA A C 1
ATOM 572 O O . ALA A 1 74 ? -0.889 3.879 -12.735 1.00 97.12 74 ALA A O 1
ATOM 573 N N . GLU A 1 75 ? -1.642 2.286 -14.122 1.00 98.38 75 GLU A N 1
ATOM 574 C CA . GLU A 1 75 ? -2.580 1.664 -13.188 1.00 98.38 75 GLU A CA 1
ATOM 575 C C . GLU A 1 75 ? -2.191 0.206 -12.918 1.00 98.38 75 GLU A C 1
ATOM 577 O O . GLU A 1 75 ? -1.770 -0.510 -13.830 1.00 98.38 75 GLU A O 1
ATOM 582 N N . ILE A 1 76 ? -2.366 -0.232 -11.670 1.00 98.56 76 ILE A N 1
ATOM 583 C CA . ILE A 1 76 ? -2.244 -1.628 -11.240 1.00 98.56 76 ILE A CA 1
ATOM 584 C C . ILE A 1 76 ? -3.558 -2.081 -10.607 1.00 98.56 76 ILE A C 1
ATOM 586 O O . ILE A 1 76 ? -4.057 -1.468 -9.665 1.00 98.56 76 ILE A O 1
ATOM 590 N N . ASP A 1 77 ? -4.099 -3.187 -11.098 1.00 98.44 77 ASP A N 1
ATOM 591 C CA . ASP A 1 77 ? -5.231 -3.892 -10.522 1.00 98.44 77 ASP A CA 1
ATOM 592 C C . ASP A 1 77 ? -4.791 -4.686 -9.286 1.00 98.44 77 ASP A C 1
ATOM 594 O O . ASP A 1 77 ? -4.055 -5.669 -9.362 1.00 98.44 77 ASP A O 1
ATOM 598 N N . VAL A 1 78 ? -5.240 -4.236 -8.122 1.00 98.25 78 VAL A N 1
ATOM 599 C CA . VAL A 1 78 ? -4.977 -4.859 -6.825 1.00 98.25 78 VAL A CA 1
ATOM 600 C C . VAL A 1 78 ? -6.231 -5.519 -6.257 1.00 98.25 78 VAL A C 1
ATOM 602 O O . VAL A 1 78 ? -6.287 -5.774 -5.057 1.00 98.25 78 VAL A O 1
ATOM 605 N N . SER A 1 79 ? -7.233 -5.825 -7.086 1.00 98.00 79 SER A N 1
ATOM 606 C CA . SER A 1 79 ? -8.508 -6.409 -6.640 1.00 98.00 79 SER A CA 1
ATOM 607 C C . SER A 1 79 ? -8.338 -7.735 -5.895 1.00 98.00 79 SER A C 1
ATOM 609 O O . SER A 1 79 ? -9.047 -7.982 -4.926 1.00 98.00 79 SER A O 1
ATOM 611 N N . GLU A 1 80 ? -7.354 -8.553 -6.275 1.00 96.75 80 GLU A N 1
ATOM 612 C CA . GLU A 1 80 ? -7.041 -9.808 -5.574 1.00 96.75 80 GLU A CA 1
ATOM 613 C C . GLU A 1 80 ? -6.071 -9.619 -4.398 1.00 96.75 80 GLU A C 1
ATOM 615 O O . GLU A 1 80 ? -6.046 -10.430 -3.475 1.00 96.75 80 GLU A O 1
ATOM 620 N N . ILE A 1 81 ? -5.267 -8.553 -4.417 1.00 97.62 81 ILE A N 1
ATOM 621 C CA . ILE A 1 81 ? -4.204 -8.301 -3.435 1.00 97.62 81 ILE A CA 1
ATOM 622 C C . ILE A 1 81 ? -4.751 -7.566 -2.213 1.00 97.62 81 ILE A C 1
ATOM 624 O O . ILE A 1 81 ? -4.513 -7.947 -1.066 1.00 97.62 81 ILE A O 1
ATOM 628 N N . PHE A 1 82 ? -5.488 -6.489 -2.462 1.00 98.00 82 PHE A N 1
ATOM 629 C CA . PHE A 1 82 ? -5.911 -5.544 -1.445 1.00 98.00 82 PHE A CA 1
ATOM 630 C C . PHE A 1 82 ? -6.807 -6.178 -0.366 1.00 98.00 82 PHE A C 1
ATOM 632 O O . PHE A 1 82 ? -6.527 -5.961 0.815 1.00 98.00 82 PHE A O 1
ATOM 639 N N . PRO A 1 83 ? -7.799 -7.035 -0.692 1.00 97.88 83 PRO A N 1
ATOM 640 C CA . PRO A 1 83 ? -8.594 -7.719 0.328 1.00 97.88 83 PRO A CA 1
ATOM 641 C C . PRO A 1 83 ? -7.768 -8.620 1.254 1.00 97.88 83 PRO A C 1
ATOM 643 O O . PRO A 1 83 ? -8.056 -8.680 2.449 1.00 97.88 83 PRO A O 1
ATOM 646 N N . ASN A 1 84 ? -6.720 -9.282 0.744 1.00 97.81 84 ASN A N 1
ATOM 647 C CA . ASN A 1 84 ? -5.854 -10.134 1.568 1.00 97.81 84 ASN A CA 1
ATOM 648 C C . ASN A 1 84 ? -5.092 -9.306 2.603 1.00 97.81 84 ASN A C 1
ATOM 650 O O . ASN A 1 84 ? -5.060 -9.660 3.781 1.00 97.81 84 ASN A O 1
ATOM 654 N N . ILE A 1 85 ? -4.543 -8.169 2.169 1.00 97.75 85 ILE A N 1
ATOM 655 C CA . ILE A 1 85 ? -3.847 -7.222 3.041 1.00 97.75 85 ILE A CA 1
ATOM 656 C C . ILE A 1 85 ? -4.803 -6.666 4.101 1.00 97.75 85 ILE A C 1
ATOM 658 O O . ILE A 1 85 ? -4.465 -6.643 5.283 1.00 97.75 85 ILE A O 1
ATOM 662 N N . MET A 1 86 ? -6.004 -6.237 3.698 1.00 97.94 86 MET A N 1
ATOM 663 C CA . MET A 1 86 ? -7.000 -5.706 4.634 1.00 97.94 86 MET A CA 1
ATOM 664 C C . MET A 1 86 ? -7.414 -6.753 5.664 1.00 97.94 86 MET A C 1
ATOM 666 O O . MET A 1 86 ? -7.511 -6.436 6.848 1.00 97.94 86 MET A O 1
ATOM 670 N N . GLN A 1 87 ? -7.608 -8.004 5.247 1.00 98.25 87 GLN A N 1
ATOM 671 C CA . GLN A 1 87 ? -7.956 -9.086 6.160 1.00 98.25 87 GLN A CA 1
ATOM 672 C C . GLN A 1 87 ? -6.812 -9.402 7.136 1.00 98.25 87 GLN A C 1
ATOM 674 O O . GLN A 1 87 ? -7.074 -9.559 8.326 1.00 98.25 87 GLN A O 1
ATOM 679 N N . GLU A 1 88 ? -5.557 -9.452 6.682 1.00 98.00 88 GLU A N 1
ATOM 680 C CA . GLU A 1 88 ? -4.394 -9.659 7.561 1.00 98.00 88 GLU A CA 1
ATOM 681 C C . GLU A 1 88 ? -4.257 -8.527 8.587 1.00 98.00 88 GLU A C 1
ATOM 683 O O . GLU A 1 88 ? -4.210 -8.771 9.796 1.00 98.00 88 GLU A O 1
ATOM 688 N N . ASN A 1 89 ? -4.286 -7.280 8.117 1.00 98.00 89 ASN A N 1
ATOM 689 C CA . ASN A 1 89 ? -4.169 -6.111 8.977 1.00 98.00 89 ASN A CA 1
ATOM 690 C C . ASN A 1 89 ? -5.333 -5.975 9.953 1.00 98.00 89 ASN A C 1
ATOM 692 O O . ASN A 1 89 ? -5.135 -5.511 11.070 1.00 98.00 89 ASN A O 1
ATOM 696 N N . LYS A 1 90 ? -6.548 -6.357 9.553 1.00 98.06 90 LYS A N 1
ATOM 697 C CA . LYS A 1 90 ? -7.720 -6.380 10.432 1.00 98.06 90 LYS A CA 1
ATOM 698 C C . LYS A 1 90 ? -7.512 -7.325 11.605 1.00 98.06 90 LYS A C 1
ATOM 700 O O . LYS A 1 90 ? -7.799 -6.944 12.737 1.00 98.06 90 LYS A O 1
ATOM 705 N N . GLU A 1 91 ? -7.057 -8.550 11.346 1.00 98.12 91 GLU A N 1
ATOM 706 C CA . GLU A 1 91 ? -6.821 -9.521 12.417 1.00 98.12 91 GLU A CA 1
ATOM 707 C C . GLU A 1 91 ? -5.699 -9.054 13.349 1.00 98.12 91 GLU A C 1
ATOM 709 O O . GLU A 1 91 ? -5.843 -9.153 14.563 1.00 98.12 91 GLU A O 1
ATOM 714 N N . GLU A 1 92 ? -4.636 -8.452 12.812 1.00 98.12 92 GLU A N 1
ATOM 715 C CA . GLU A 1 92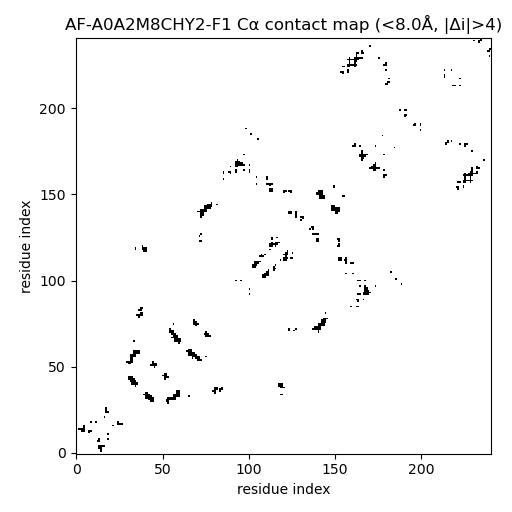 ? -3.592 -7.830 13.631 1.00 98.12 92 GLU A CA 1
ATOM 716 C C . GLU A 1 92 ? -4.125 -6.640 14.441 1.00 98.12 92 GLU A C 1
ATOM 718 O O . GLU A 1 92 ? -3.858 -6.536 15.636 1.00 98.12 92 GLU A O 1
ATOM 723 N N . ALA A 1 93 ? -4.919 -5.762 13.823 1.00 97.75 93 ALA A N 1
ATOM 724 C CA . ALA A 1 93 ? -5.446 -4.558 14.453 1.00 97.75 93 ALA A CA 1
ATOM 725 C C . ALA A 1 93 ? -6.314 -4.867 15.673 1.00 97.75 93 ALA A C 1
ATOM 727 O O . ALA A 1 93 ? -6.235 -4.127 16.650 1.00 97.75 93 ALA A O 1
ATOM 728 N N . LYS A 1 94 ? -7.092 -5.958 15.658 1.00 98.00 94 LYS A N 1
ATOM 729 C CA . LYS A 1 94 ? -7.932 -6.378 16.797 1.00 98.00 94 LYS A CA 1
ATOM 730 C C . LYS A 1 94 ? -7.152 -6.517 18.101 1.00 98.00 94 LYS A C 1
ATOM 732 O O . LYS A 1 94 ? -7.701 -6.204 19.156 1.00 98.00 94 LYS A O 1
ATOM 737 N N . GLU A 1 95 ? -5.891 -6.924 18.023 1.00 97.69 95 GLU A N 1
ATOM 738 C CA . GLU A 1 95 ? -5.019 -7.124 19.183 1.00 97.69 95 GLU A CA 1
ATOM 739 C C . GLU A 1 95 ? -4.306 -5.835 19.625 1.00 97.69 95 GLU A C 1
ATOM 741 O O . GLU A 1 95 ? -3.664 -5.791 20.677 1.00 97.69 95 GLU A O 1
ATOM 746 N N . LEU A 1 96 ? -4.414 -4.756 18.844 1.00 95.50 96 LEU A N 1
ATOM 747 C CA . LEU A 1 96 ? -3.766 -3.485 19.134 1.00 95.50 96 LEU A CA 1
ATOM 748 C C . LEU A 1 96 ? -4.680 -2.560 19.940 1.00 95.50 96 LEU A C 1
ATOM 750 O O . LEU A 1 96 ? -5.877 -2.419 19.679 1.00 95.50 96 LEU A O 1
ATOM 754 N N . GLY A 1 97 ? -4.066 -1.854 20.889 1.00 90.62 97 GLY A N 1
ATOM 755 C CA . GLY A 1 97 ? -4.599 -0.597 21.407 1.00 90.62 97 GLY A CA 1
ATOM 756 C C . GLY A 1 97 ? -4.135 0.602 20.574 1.00 90.62 97 GLY A C 1
ATOM 757 O O . GLY A 1 97 ? -3.359 0.452 19.631 1.00 90.62 97 GLY A O 1
ATOM 758 N N . ILE A 1 98 ? -4.547 1.809 20.973 1.00 88.06 98 ILE A N 1
ATOM 759 C CA . ILE A 1 98 ? -4.255 3.063 20.251 1.00 88.06 98 ILE A CA 1
ATOM 760 C C . ILE A 1 98 ? -2.758 3.239 19.952 1.00 88.06 98 ILE A C 1
ATOM 762 O O . ILE A 1 98 ? -2.400 3.562 18.825 1.00 88.06 98 ILE A O 1
ATOM 766 N N . LEU A 1 99 ? -1.875 2.994 20.928 1.00 88.44 99 LEU A N 1
ATOM 767 C CA . LEU A 1 99 ? -0.427 3.163 20.737 1.00 88.44 99 LEU A CA 1
ATOM 768 C C . LEU A 1 99 ? 0.165 2.140 19.757 1.00 88.44 99 LEU A C 1
ATOM 770 O O . LEU A 1 99 ? 1.006 2.497 18.937 1.00 88.44 99 LEU A O 1
ATOM 774 N N . GLY A 1 100 ? -0.284 0.882 19.823 1.00 93.06 100 GLY A N 1
ATOM 775 C CA . GLY A 1 100 ? 0.169 -0.168 18.906 1.00 93.06 100 GLY A CA 1
ATOM 776 C C . GLY A 1 100 ? -0.268 0.120 17.472 1.00 93.06 100 GLY A C 1
ATOM 777 O O . GLY A 1 100 ? 0.542 0.052 16.552 1.00 93.06 100 GLY A O 1
ATOM 778 N N . TRP A 1 101 ? -1.523 0.539 17.302 1.00 94.19 101 TRP A N 1
ATOM 779 C CA . TRP A 1 101 ? -2.047 1.003 16.020 1.00 94.19 101 TRP A CA 1
ATOM 780 C C . TRP A 1 101 ? -1.249 2.199 15.482 1.00 94.19 101 TRP A C 1
ATOM 782 O O . TRP A 1 101 ? -0.751 2.144 14.360 1.00 94.19 101 TRP A O 1
ATOM 792 N N . ALA A 1 102 ? -1.038 3.232 16.304 1.00 89.88 102 ALA A N 1
ATOM 793 C CA . ALA A 1 102 ? -0.289 4.428 15.921 1.00 89.88 102 ALA A CA 1
ATOM 794 C C . ALA A 1 102 ? 1.146 4.106 15.475 1.00 89.88 102 ALA A C 1
ATOM 796 O O . ALA A 1 102 ? 1.666 4.708 14.539 1.00 89.88 102 ALA A O 1
ATOM 797 N N . TRP A 1 103 ? 1.790 3.124 16.113 1.00 91.12 103 TRP A N 1
ATOM 798 C CA . TRP A 1 103 ? 3.138 2.683 15.748 1.00 91.12 103 TRP A CA 1
ATOM 799 C C . TRP A 1 103 ? 3.186 1.945 14.413 1.00 91.12 103 TRP A C 1
ATOM 801 O O . TRP A 1 103 ? 4.234 1.953 13.767 1.00 91.12 103 TRP A O 1
ATOM 811 N N . ASN A 1 104 ? 2.079 1.328 14.002 1.00 94.56 104 ASN A N 1
ATOM 812 C CA . ASN A 1 104 ? 1.977 0.677 12.707 1.00 94.56 104 ASN A CA 1
ATOM 813 C C . ASN A 1 104 ? 1.665 1.668 11.578 1.00 94.56 104 ASN A C 1
ATOM 815 O O . ASN A 1 104 ? 2.216 1.489 10.496 1.00 94.56 104 ASN A O 1
ATOM 819 N N . VAL A 1 105 ? 0.842 2.701 11.813 1.00 91.56 105 VAL A N 1
ATOM 820 C CA . VAL A 1 105 ? 0.444 3.685 10.775 1.00 91.56 105 VAL A CA 1
ATOM 821 C C . VAL A 1 105 ? 1.390 4.878 10.618 1.00 91.56 105 VAL A C 1
ATOM 823 O O . VAL A 1 105 ? 1.310 5.581 9.616 1.00 91.56 105 VAL A O 1
ATOM 826 N N . LYS A 1 106 ? 2.264 5.150 11.596 1.00 88.12 106 LYS A N 1
ATOM 827 C CA . LYS A 1 106 ? 3.234 6.256 11.505 1.00 88.12 106 LYS A CA 1
ATOM 828 C C . LYS A 1 106 ? 4.166 6.097 10.286 1.00 88.12 106 LYS A C 1
ATOM 830 O O . LYS A 1 106 ? 4.338 4.973 9.812 1.00 88.12 106 LYS A O 1
ATOM 835 N N . PRO A 1 107 ? 4.865 7.167 9.861 1.00 89.12 107 PRO A N 1
ATOM 836 C CA . PRO A 1 107 ? 5.921 7.056 8.857 1.00 89.12 107 PRO A CA 1
ATOM 837 C C . PRO A 1 107 ? 6.943 5.968 9.207 1.00 89.12 107 PRO A C 1
ATOM 839 O O . PRO A 1 107 ? 7.361 5.855 10.365 1.00 89.12 107 PRO A O 1
ATOM 842 N N . GLU A 1 108 ? 7.321 5.168 8.209 1.00 90.50 108 GLU A N 1
ATOM 843 C CA . GLU A 1 108 ? 8.176 3.972 8.333 1.00 90.50 108 GLU A CA 1
ATOM 844 C C . GLU A 1 108 ? 7.596 2.848 9.216 1.00 90.50 108 GLU A C 1
ATOM 846 O O . GLU A 1 108 ? 8.278 1.867 9.527 1.00 90.50 108 GLU A O 1
ATOM 851 N N . GLY A 1 109 ? 6.336 2.973 9.638 1.00 92.62 109 GLY A N 1
ATOM 852 C CA . GLY A 1 109 ? 5.589 1.922 10.314 1.00 92.62 109 GLY A CA 1
ATOM 853 C C . GLY A 1 109 ? 5.246 0.769 9.372 1.00 92.62 109 GLY A C 1
ATOM 854 O O . GLY A 1 109 ? 5.337 0.876 8.150 1.00 92.62 109 GLY A O 1
ATOM 855 N N . LYS A 1 110 ? 4.816 -0.362 9.945 1.00 95.88 110 LYS A N 1
ATOM 856 C CA . LYS A 1 110 ? 4.458 -1.570 9.181 1.00 95.88 110 LYS A CA 1
ATOM 857 C C . LYS A 1 110 ? 3.415 -1.297 8.087 1.00 95.88 110 LYS A C 1
ATOM 859 O O . LYS A 1 110 ? 3.458 -1.924 7.031 1.00 95.88 110 LYS A O 1
ATOM 864 N N . TRP A 1 111 ? 2.481 -0.390 8.354 1.00 95.62 111 TRP A N 1
ATOM 865 C CA . TRP A 1 111 ? 1.368 -0.041 7.474 1.00 95.62 111 TRP A CA 1
ATOM 866 C C . TRP A 1 111 ? 1.608 1.246 6.675 1.00 95.62 111 TRP A C 1
ATOM 868 O O . TRP A 1 111 ? 0.718 1.677 5.944 1.00 95.62 111 TRP A O 1
ATOM 878 N N . ASP A 1 112 ? 2.811 1.824 6.756 1.00 94.62 112 ASP A N 1
ATOM 879 C CA . ASP A 1 112 ? 3.267 2.842 5.812 1.00 94.62 112 ASP A CA 1
ATOM 880 C C . ASP A 1 112 ? 3.727 2.166 4.513 1.00 94.62 112 ASP A C 1
ATOM 882 O O . ASP A 1 112 ? 4.905 1.860 4.289 1.00 94.62 112 ASP A O 1
ATOM 886 N N . TYR A 1 113 ? 2.760 1.907 3.634 1.00 95.25 113 TYR A N 1
ATOM 887 C CA . TYR A 1 113 ? 2.999 1.222 2.367 1.00 95.25 113 TYR A CA 1
ATOM 888 C C . TYR A 1 113 ? 3.975 1.950 1.444 1.00 95.25 113 TYR A C 1
ATOM 890 O O . TYR A 1 113 ? 4.634 1.298 0.637 1.00 95.25 113 TYR A O 1
ATOM 898 N N . LYS A 1 114 ? 4.131 3.273 1.583 1.00 95.19 114 LYS A N 1
ATOM 899 C CA . LYS A 1 114 ? 5.094 4.058 0.798 1.00 95.19 114 LYS A CA 1
ATOM 900 C C . LYS A 1 114 ? 6.537 3.732 1.175 1.00 95.19 114 LYS A C 1
ATOM 902 O O . LYS A 1 114 ? 7.417 3.732 0.311 1.00 95.19 114 LYS A O 1
ATOM 907 N N . ALA A 1 115 ? 6.788 3.455 2.453 1.00 94.12 115 ALA A N 1
ATOM 908 C CA . ALA A 1 115 ? 8.124 3.171 2.965 1.00 94.12 115 ALA A CA 1
ATOM 909 C C . ALA A 1 115 ? 8.586 1.736 2.659 1.00 94.12 115 ALA A C 1
ATOM 911 O O . ALA A 1 115 ? 9.783 1.492 2.469 1.00 94.12 115 ALA A O 1
ATOM 912 N N . ASN A 1 116 ? 7.659 0.777 2.565 1.00 95.38 116 ASN A N 1
ATOM 913 C CA . ASN A 1 116 ? 7.998 -0.631 2.372 1.00 95.38 116 ASN A CA 1
ATOM 914 C C . ASN A 1 116 ? 8.199 -1.008 0.892 1.00 95.38 116 ASN A C 1
ATOM 916 O O . ASN A 1 116 ? 7.296 -1.521 0.226 1.00 95.38 116 ASN A O 1
ATOM 920 N N . LYS A 1 117 ? 9.430 -0.828 0.395 1.00 96.12 117 LYS A N 1
ATOM 921 C CA . LYS A 1 117 ? 9.843 -1.161 -0.987 1.00 96.12 117 LYS A CA 1
ATOM 922 C C . LYS A 1 117 ? 9.742 -2.644 -1.358 1.00 96.12 117 LYS A C 1
ATOM 924 O O . LYS A 1 117 ? 9.863 -2.969 -2.535 1.00 96.12 117 LYS A O 1
ATOM 929 N N . ASN A 1 118 ? 9.528 -3.527 -0.382 1.00 96.38 118 ASN A N 1
ATOM 930 C CA . ASN A 1 118 ? 9.293 -4.948 -0.634 1.00 96.38 118 ASN A CA 1
ATOM 931 C C . ASN A 1 118 ? 7.828 -5.239 -0.981 1.00 96.38 118 ASN A C 1
ATOM 933 O O . ASN A 1 118 ? 7.494 -6.386 -1.241 1.00 96.38 118 ASN A O 1
ATOM 937 N N . THR A 1 119 ? 6.959 -4.228 -0.991 1.00 97.56 119 THR A N 1
ATOM 938 C CA . THR A 1 119 ? 5.577 -4.331 -1.472 1.00 97.56 119 THR A CA 1
ATOM 939 C C . THR A 1 119 ? 5.422 -3.593 -2.794 1.00 97.56 119 THR A C 1
ATOM 941 O O . THR A 1 119 ? 6.190 -2.677 -3.096 1.00 97.56 119 THR A O 1
ATOM 944 N N . ILE A 1 120 ? 4.402 -3.947 -3.575 1.00 98.19 120 ILE A N 1
ATOM 945 C CA . ILE A 1 120 ? 4.109 -3.286 -4.848 1.00 98.19 120 ILE A CA 1
ATOM 946 C C . ILE A 1 120 ? 3.848 -1.785 -4.678 1.00 98.19 120 ILE A C 1
ATOM 948 O O . ILE A 1 120 ? 4.282 -0.989 -5.507 1.00 98.19 120 ILE A O 1
ATOM 952 N N . PHE A 1 121 ? 3.227 -1.387 -3.567 1.00 98.31 121 PHE A N 1
ATOM 953 C CA . PHE A 1 121 ? 2.941 0.009 -3.243 1.00 98.31 121 PHE A CA 1
ATOM 954 C C . PHE A 1 121 ? 4.224 0.810 -3.008 1.00 98.31 121 PHE A C 1
ATOM 956 O O . PHE A 1 121 ? 4.436 1.848 -3.637 1.00 98.31 121 PHE A O 1
ATOM 963 N N . GLY A 1 122 ? 5.121 0.302 -2.158 1.00 97.94 122 GLY A N 1
ATOM 964 C CA . GLY A 1 122 ? 6.383 0.976 -1.858 1.00 97.94 122 GLY A CA 1
ATOM 965 C C . GLY A 1 122 ? 7.363 0.935 -3.026 1.00 97.94 122 GLY A C 1
ATOM 966 O O . GLY A 1 122 ? 8.078 1.912 -3.263 1.00 97.94 122 GLY A O 1
ATOM 967 N N . LEU A 1 123 ? 7.370 -0.152 -3.810 1.00 97.75 123 LEU A N 1
ATOM 968 C CA . LEU A 1 123 ? 8.117 -0.217 -5.065 1.00 97.75 123 LEU A CA 1
ATOM 969 C C . LEU A 1 123 ? 7.637 0.886 -6.017 1.00 97.75 123 LEU A C 1
ATOM 971 O O . LEU A 1 123 ? 8.444 1.724 -6.420 1.00 97.75 123 LEU A O 1
ATOM 975 N N . ALA A 1 124 ? 6.334 0.953 -6.301 1.00 98.00 124 ALA A N 1
ATOM 976 C CA . ALA A 1 124 ? 5.745 1.948 -7.195 1.00 98.00 124 ALA A CA 1
ATOM 977 C C . ALA A 1 124 ? 5.976 3.392 -6.738 1.00 98.00 124 ALA A C 1
ATOM 979 O O . ALA A 1 124 ? 6.320 4.260 -7.550 1.00 98.00 124 ALA A O 1
ATOM 980 N N . TRP A 1 125 ? 5.852 3.645 -5.433 1.00 97.75 125 TRP A N 1
ATOM 981 C CA . TRP A 1 125 ? 6.176 4.935 -4.835 1.00 97.75 125 TRP A CA 1
ATOM 982 C C . TRP A 1 125 ? 7.642 5.304 -5.075 1.00 97.75 125 TRP A C 1
ATOM 984 O O . TRP A 1 125 ? 7.948 6.373 -5.605 1.00 97.75 125 TRP A O 1
ATOM 994 N N . SER A 1 126 ? 8.562 4.389 -4.758 1.00 97.00 126 SER A N 1
ATOM 995 C CA . SER A 1 126 ? 9.999 4.635 -4.886 1.00 97.00 126 SER A CA 1
ATOM 996 C C . SER A 1 126 ? 10.446 4.881 -6.330 1.00 97.00 126 SER A C 1
ATOM 998 O O . SER A 1 126 ? 11.291 5.745 -6.571 1.00 97.00 126 SER A O 1
ATOM 1000 N N . GLU A 1 127 ? 9.855 4.176 -7.295 1.00 96.75 127 GLU A N 1
ATOM 1001 C CA . GLU A 1 127 ? 10.159 4.338 -8.719 1.00 96.75 127 GLU A CA 1
ATOM 1002 C C . GLU A 1 127 ? 9.570 5.640 -9.274 1.00 96.75 127 GLU A C 1
ATOM 1004 O O . GLU A 1 127 ? 10.213 6.317 -10.079 1.00 96.75 127 GLU A O 1
ATOM 1009 N N . THR A 1 128 ? 8.402 6.066 -8.783 1.00 96.06 128 THR A N 1
ATOM 1010 C CA . THR A 1 128 ? 7.855 7.392 -9.107 1.00 96.06 128 THR A CA 1
ATOM 1011 C C . THR A 1 128 ? 8.768 8.498 -8.583 1.00 96.06 128 THR A C 1
ATOM 1013 O O . THR A 1 128 ? 9.141 9.384 -9.348 1.00 96.06 128 THR A O 1
ATOM 1016 N N . LEU A 1 129 ? 9.230 8.414 -7.330 1.00 95.69 129 LEU A N 1
ATOM 1017 C CA . LEU A 1 129 ? 10.172 9.389 -6.766 1.00 95.69 129 LEU A CA 1
ATOM 1018 C C . LEU A 1 129 ? 11.497 9.442 -7.545 1.00 95.69 129 LEU A C 1
ATOM 1020 O O . LEU A 1 129 ? 12.064 10.520 -7.731 1.00 95.69 129 LEU A O 1
ATOM 1024 N N . LYS A 1 130 ? 12.009 8.296 -8.024 1.00 95.25 130 LYS A N 1
ATOM 1025 C CA . LYS A 1 130 ? 13.180 8.255 -8.921 1.00 95.25 130 LYS A CA 1
ATOM 1026 C C . LYS A 1 130 ? 12.898 9.029 -10.218 1.00 95.25 130 LYS A C 1
ATOM 1028 O O . LYS A 1 130 ? 13.719 9.859 -10.607 1.00 95.25 130 LYS A O 1
ATOM 1033 N N . LYS A 1 131 ? 11.737 8.811 -10.849 1.00 94.75 131 LYS A N 1
ATOM 1034 C CA . LYS A 1 131 ? 11.313 9.517 -12.074 1.00 94.75 131 LYS A CA 1
ATOM 1035 C C . LYS A 1 131 ? 11.103 11.019 -11.831 1.00 94.75 131 LYS A C 1
ATOM 1037 O O . LYS A 1 131 ? 11.548 11.816 -12.653 1.00 94.75 131 LYS A O 1
ATOM 1042 N N . GLN A 1 132 ? 10.534 11.414 -10.692 1.00 95.56 132 GLN A N 1
ATOM 1043 C CA . GLN A 1 132 ? 10.272 12.816 -10.334 1.00 95.56 132 GLN A CA 1
ATOM 1044 C C . GLN A 1 132 ? 11.534 13.665 -10.164 1.00 95.56 132 GLN A C 1
ATOM 1046 O O . GLN A 1 132 ? 11.520 14.858 -10.459 1.00 95.56 132 GLN A O 1
ATOM 1051 N N . LYS A 1 133 ? 12.666 13.054 -9.787 1.00 96.06 133 LYS A N 1
ATOM 1052 C CA . LYS A 1 133 ? 13.971 13.744 -9.779 1.00 96.06 133 LYS A CA 1
ATOM 1053 C C . LYS A 1 133 ? 14.413 14.217 -11.167 1.00 96.06 133 LYS A C 1
ATOM 1055 O O . LYS A 1 133 ? 15.234 15.124 -11.258 1.00 96.06 133 LYS A O 1
ATOM 1060 N N . ILE A 1 134 ? 13.913 13.579 -12.226 1.00 95.25 134 ILE A N 1
ATOM 1061 C CA . ILE A 1 134 ? 14.238 13.885 -13.625 1.00 95.25 134 ILE A CA 1
ATOM 1062 C C . ILE A 1 134 ? 13.102 14.691 -14.265 1.00 95.25 134 ILE A C 1
ATOM 1064 O O . ILE A 1 134 ? 13.354 15.666 -14.968 1.00 95.25 134 ILE A O 1
ATOM 1068 N N . ASN A 1 135 ? 11.860 14.283 -14.015 1.00 95.62 135 ASN A N 1
ATOM 1069 C CA . ASN A 1 135 ? 10.647 14.918 -14.504 1.00 95.62 135 ASN A CA 1
ATOM 1070 C C . ASN A 1 135 ? 9.668 15.125 -13.337 1.00 95.62 135 ASN A C 1
ATOM 1072 O O . ASN A 1 135 ? 8.955 14.177 -13.010 1.00 95.62 135 ASN A O 1
ATOM 1076 N N . PRO A 1 136 ? 9.592 16.330 -12.744 1.00 95.56 136 PRO A N 1
ATOM 1077 C CA . PRO A 1 136 ? 8.702 16.619 -11.616 1.00 95.56 136 PRO A CA 1
ATOM 1078 C C . PRO A 1 136 ? 7.226 16.280 -11.865 1.00 95.56 136 PRO A C 1
ATOM 1080 O O . PRO A 1 136 ? 6.514 15.968 -10.918 1.00 95.56 136 PRO A O 1
ATOM 1083 N N . ASP A 1 137 ? 6.789 16.258 -13.128 1.00 95.62 137 ASP A N 1
ATOM 1084 C CA . ASP A 1 137 ? 5.413 15.932 -13.523 1.00 95.62 137 ASP A CA 1
ATOM 1085 C C . ASP A 1 137 ? 5.177 14.418 -13.705 1.00 95.62 137 ASP A C 1
ATOM 1087 O O . ASP A 1 137 ? 4.137 13.992 -14.221 1.00 95.62 137 ASP A O 1
ATOM 1091 N N . ALA A 1 138 ? 6.153 13.574 -13.351 1.00 94.75 138 ALA A N 1
ATOM 1092 C CA . ALA A 1 138 ? 5.993 12.128 -13.400 1.00 94.75 138 ALA A CA 1
ATOM 1093 C C . ALA A 1 138 ? 4.864 11.694 -12.455 1.00 94.75 138 ALA A C 1
ATOM 1095 O O . ALA A 1 138 ? 4.897 11.949 -11.249 1.00 94.75 138 ALA A O 1
ATOM 1096 N N . LYS A 1 139 ? 3.864 11.028 -13.036 1.00 96.25 139 LYS A N 1
ATOM 1097 C CA . LYS A 1 139 ? 2.668 10.576 -12.328 1.00 96.25 139 LYS A CA 1
ATOM 1098 C C . LYS A 1 139 ? 2.975 9.394 -11.418 1.00 96.25 139 LYS A C 1
ATOM 1100 O O . LYS A 1 139 ? 3.772 8.523 -11.771 1.00 96.25 139 LYS A O 1
ATOM 1105 N N . HIS A 1 140 ? 2.283 9.361 -10.286 1.00 97.06 140 HIS A N 1
ATOM 1106 C CA . HIS A 1 140 ? 2.225 8.187 -9.430 1.00 97.06 140 HIS A CA 1
ATOM 1107 C C . HIS A 1 140 ? 1.458 7.049 -10.107 1.00 97.06 140 HIS A C 1
ATOM 1109 O O . HIS A 1 140 ? 0.680 7.259 -11.038 1.00 97.06 140 HIS A O 1
ATOM 1115 N N . THR A 1 141 ? 1.736 5.830 -9.648 1.00 98.38 141 THR A N 1
ATOM 1116 C CA . THR A 1 141 ? 0.991 4.637 -10.063 1.00 98.38 141 THR A CA 1
ATOM 1117 C C . THR A 1 141 ? -0.325 4.597 -9.301 1.00 98.38 141 THR A C 1
ATOM 1119 O O . THR A 1 141 ? -0.285 4.622 -8.072 1.00 98.38 141 THR A O 1
ATOM 1122 N N . SER A 1 142 ? -1.452 4.506 -10.002 1.00 98.50 142 SER A N 1
ATOM 1123 C CA . SER A 1 142 ? -2.764 4.313 -9.385 1.00 98.50 142 SER A CA 1
ATOM 1124 C C . SER A 1 142 ? -3.026 2.836 -9.096 1.00 98.50 142 SER A C 1
ATOM 1126 O O . SER A 1 142 ? -2.525 1.949 -9.791 1.00 98.50 142 SER A O 1
ATOM 1128 N N . PHE A 1 143 ? -3.837 2.560 -8.076 1.00 98.62 143 PHE A N 1
ATOM 1129 C CA . PHE A 1 143 ? -4.183 1.198 -7.669 1.00 98.62 143 PHE A CA 1
ATOM 1130 C C . PHE A 1 143 ? -5.693 1.001 -7.726 1.00 98.62 143 PHE A C 1
ATOM 1132 O O . PHE A 1 143 ? -6.442 1.616 -6.967 1.00 98.62 143 PHE A O 1
ATOM 1139 N N . ARG A 1 144 ? -6.153 0.141 -8.633 1.00 98.56 144 ARG A N 1
ATOM 1140 C CA . ARG A 1 144 ? -7.572 -0.152 -8.839 1.00 98.56 144 ARG A CA 1
ATOM 1141 C C . ARG A 1 144 ? -7.993 -1.365 -8.018 1.00 98.56 144 ARG A C 1
ATOM 1143 O O . ARG A 1 144 ? -7.347 -2.404 -8.064 1.00 98.56 144 ARG A O 1
ATOM 1150 N N . THR A 1 145 ? -9.098 -1.235 -7.301 1.00 97.81 145 THR A N 1
ATOM 1151 C CA . THR A 1 145 ? -9.840 -2.345 -6.686 1.00 97.81 145 THR A CA 1
ATOM 1152 C C . THR A 1 145 ? -11.152 -2.558 -7.448 1.00 97.81 145 THR A C 1
ATOM 1154 O O . THR A 1 145 ? -11.495 -1.759 -8.322 1.00 97.81 145 THR A O 1
ATOM 1157 N N . GLU A 1 146 ? -11.950 -3.564 -7.082 1.00 95.69 146 GLU A N 1
ATOM 1158 C CA . GLU A 1 146 ? -13.280 -3.760 -7.683 1.00 95.69 146 GLU A CA 1
ATOM 1159 C C . GLU A 1 146 ? -14.230 -2.566 -7.472 1.00 95.69 146 GLU A C 1
ATOM 1161 O O . GLU A 1 146 ? -15.126 -2.337 -8.285 1.00 95.69 146 GLU A O 1
ATOM 1166 N N . GLY A 1 147 ? -14.066 -1.813 -6.377 1.00 95.31 147 GLY A N 1
ATOM 1167 C CA . GLY A 1 147 ? -15.011 -0.766 -5.976 1.00 95.31 147 GLY A CA 1
ATOM 1168 C C . GLY A 1 147 ? -14.535 0.667 -6.205 1.00 95.31 147 GLY A C 1
ATOM 1169 O O . GLY A 1 147 ? -15.361 1.577 -6.274 1.00 95.31 147 GLY A O 1
ATOM 1170 N N . PHE A 1 148 ? -13.224 0.892 -6.262 1.00 96.44 148 PHE A N 1
ATOM 1171 C CA . PHE A 1 148 ? -12.631 2.231 -6.291 1.00 96.44 148 PHE A CA 1
ATOM 1172 C C . PHE A 1 148 ? -11.152 2.195 -6.696 1.00 96.44 148 PHE A C 1
ATOM 1174 O O . PHE A 1 148 ? -10.506 1.148 -6.637 1.00 96.44 148 PHE A O 1
ATOM 1181 N N . THR A 1 149 ? -10.613 3.358 -7.065 1.00 98.19 149 THR A N 1
ATOM 1182 C CA . THR A 1 149 ? -9.213 3.530 -7.475 1.00 98.19 149 THR A CA 1
ATOM 1183 C C . THR A 1 149 ? -8.510 4.513 -6.549 1.00 98.19 149 THR A C 1
ATOM 1185 O O . THR A 1 149 ? -8.965 5.643 -6.387 1.00 98.19 149 THR A O 1
ATOM 1188 N N . PHE A 1 150 ? -7.393 4.079 -5.976 1.00 98.12 150 PHE A N 1
ATOM 1189 C CA . PHE A 1 150 ? -6.429 4.918 -5.274 1.00 98.12 150 PHE A CA 1
ATOM 1190 C C . PHE A 1 150 ? -5.545 5.645 -6.289 1.00 98.12 150 PHE A C 1
ATOM 1192 O O . PHE A 1 150 ? -5.102 5.027 -7.262 1.00 98.12 150 PHE A O 1
ATOM 1199 N N . GLN A 1 151 ? -5.271 6.931 -6.086 1.00 97.56 151 GLN A N 1
ATOM 1200 C CA . GLN A 1 151 ? -4.412 7.700 -6.989 1.00 97.56 151 GLN A CA 1
ATOM 1201 C C . GLN A 1 151 ? -2.942 7.324 -6.819 1.00 97.56 151 GLN A C 1
ATOM 1203 O O . GLN A 1 151 ? -2.197 7.333 -7.800 1.00 97.56 151 GLN A O 1
ATOM 1208 N N . ASP A 1 152 ? -2.542 6.951 -5.602 1.00 97.38 152 ASP A N 1
ATOM 1209 C CA . ASP A 1 152 ? -1.191 6.499 -5.295 1.00 97.38 152 ASP A CA 1
ATOM 1210 C C . ASP A 1 152 ? -1.112 5.599 -4.043 1.00 97.38 152 ASP A C 1
ATOM 1212 O O . ASP A 1 152 ? -2.112 5.109 -3.520 1.00 97.38 152 ASP A O 1
ATOM 1216 N N . ALA A 1 153 ? 0.113 5.327 -3.581 1.00 97.19 153 ALA A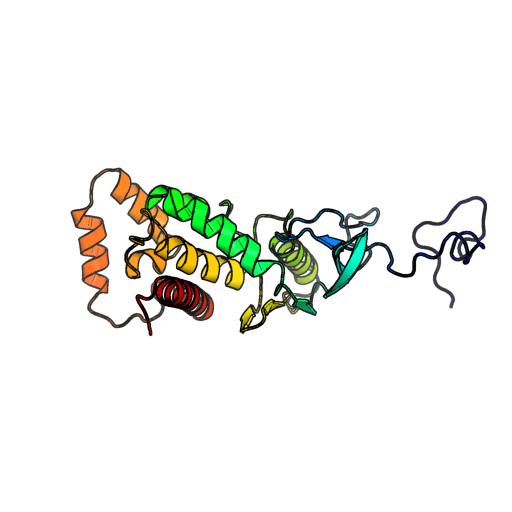 N 1
ATOM 1217 C CA . ALA A 1 153 ? 0.364 4.499 -2.404 1.00 97.19 153 ALA A CA 1
ATOM 1218 C C . ALA A 1 153 ? 0.065 5.214 -1.067 1.00 97.19 153 ALA A C 1
ATOM 1220 O O . ALA A 1 153 ? -0.090 4.529 -0.052 1.00 97.19 153 ALA A O 1
ATOM 1221 N N . SER A 1 154 ? -0.014 6.553 -1.039 1.00 95.75 154 SER A N 1
ATOM 1222 C CA . SER A 1 154 ? -0.463 7.326 0.134 1.00 95.75 154 SER A CA 1
ATOM 1223 C C . SER A 1 154 ? -1.901 6.973 0.449 1.00 95.75 154 SER A C 1
ATOM 1225 O O . SER A 1 154 ? -2.207 6.572 1.569 1.00 95.75 154 SER A O 1
ATOM 1227 N N . ASP A 1 155 ? -2.750 7.036 -0.574 1.00 97.12 155 ASP A N 1
ATOM 1228 C CA . ASP A 1 155 ? -4.182 6.780 -0.478 1.00 97.12 155 ASP A CA 1
ATOM 1229 C C . ASP A 1 155 ? -4.473 5.395 0.115 1.00 97.12 155 ASP A C 1
ATOM 1231 O O . ASP A 1 155 ? -5.325 5.241 0.994 1.00 97.12 155 ASP A O 1
ATOM 1235 N N . VAL A 1 156 ? -3.706 4.385 -0.314 1.00 97.69 156 VAL A N 1
ATOM 1236 C CA . VAL A 1 156 ? -3.769 3.010 0.209 1.00 97.69 156 VAL A CA 1
ATOM 1237 C C . VAL A 1 156 ? -3.440 2.980 1.707 1.00 97.69 156 VAL A C 1
ATOM 1239 O O . VAL A 1 156 ? -4.144 2.335 2.487 1.00 97.69 156 VAL A O 1
ATOM 1242 N N . GLY A 1 157 ? -2.379 3.680 2.123 1.00 96.25 157 GLY A N 1
ATOM 1243 C CA . GLY A 1 157 ? -1.969 3.796 3.526 1.00 96.25 157 GLY A CA 1
ATOM 1244 C C . GLY A 1 157 ? -3.012 4.506 4.387 1.00 96.25 157 GLY A C 1
ATOM 1245 O O . GLY A 1 157 ? -3.386 3.993 5.442 1.00 96.25 157 GLY A O 1
ATOM 1246 N N . ASN A 1 158 ? -3.547 5.629 3.908 1.00 95.31 158 ASN A N 1
ATOM 1247 C CA . ASN A 1 158 ? -4.567 6.412 4.606 1.00 95.31 158 ASN A CA 1
ATOM 1248 C C . ASN A 1 158 ? -5.866 5.626 4.775 1.00 95.31 158 ASN A C 1
ATOM 1250 O O . ASN A 1 158 ? -6.419 5.566 5.876 1.00 95.31 158 ASN A O 1
ATOM 1254 N N . TYR A 1 159 ? -6.318 4.950 3.715 1.00 97.31 159 TYR A N 1
ATOM 1255 C CA . TYR A 1 159 ? -7.457 4.042 3.798 1.00 97.31 159 TYR A CA 1
ATOM 1256 C C . TYR A 1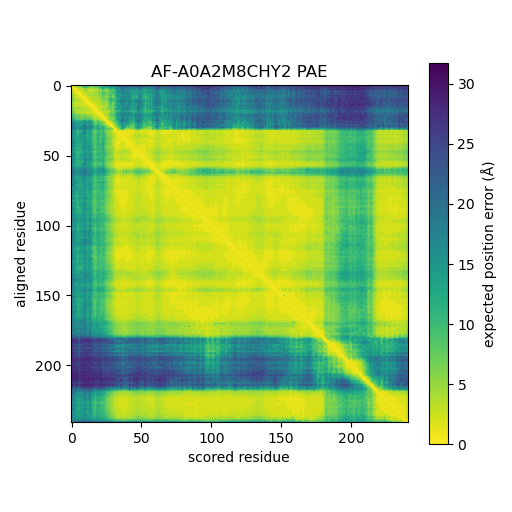 159 ? -7.213 2.942 4.828 1.00 97.31 159 TYR A C 1
ATOM 1258 O O . TYR A 1 159 ? -8.066 2.689 5.682 1.00 97.31 159 TYR A O 1
ATOM 1266 N N . ASN A 1 160 ? -6.044 2.300 4.784 1.00 97.44 160 ASN A N 1
ATOM 1267 C CA . ASN A 1 160 ? -5.710 1.236 5.720 1.00 97.44 160 ASN A CA 1
ATOM 1268 C C . ASN A 1 160 ? -5.653 1.735 7.172 1.00 97.44 160 ASN A C 1
ATOM 1270 O O . ASN A 1 160 ? -6.086 1.020 8.073 1.00 97.44 160 ASN A O 1
ATOM 1274 N N . ALA A 1 161 ? -5.179 2.959 7.416 1.00 95.94 161 ALA A N 1
ATOM 1275 C CA . ALA A 1 161 ? -5.158 3.557 8.747 1.00 95.94 161 ALA A CA 1
ATOM 1276 C C . ALA A 1 161 ? -6.576 3.693 9.328 1.00 95.94 161 ALA A C 1
ATOM 1278 O O . ALA A 1 161 ? -6.831 3.194 10.427 1.00 95.94 161 ALA A O 1
ATOM 1279 N N . GLY A 1 162 ? -7.515 4.271 8.571 1.00 95.50 162 GLY A N 1
ATOM 1280 C CA . GLY A 1 162 ? -8.914 4.390 8.999 1.00 95.50 162 GLY A CA 1
ATOM 1281 C C . GLY A 1 162 ? -9.632 3.038 9.119 1.00 95.50 162 GLY A C 1
ATOM 1282 O O . GLY A 1 162 ? -10.435 2.804 10.030 1.00 95.50 162 GLY A O 1
ATOM 1283 N N . PHE A 1 163 ? -9.322 2.099 8.222 1.00 97.56 163 PHE A N 1
ATOM 1284 C CA . PHE A 1 163 ? -9.877 0.748 8.267 1.00 97.56 163 PHE A CA 1
ATOM 1285 C C . PHE A 1 163 ? -9.412 -0.007 9.522 1.00 97.56 163 PHE A C 1
ATOM 1287 O O . PHE A 1 163 ? -10.232 -0.476 10.310 1.00 97.56 163 PHE A O 1
ATOM 1294 N N . THR A 1 164 ? -8.103 -0.074 9.764 1.00 97.62 164 THR A N 1
ATOM 1295 C CA . THR A 1 164 ? -7.517 -0.787 10.913 1.00 97.62 164 THR A CA 1
ATOM 1296 C C . THR A 1 164 ? -7.816 -0.112 12.246 1.00 97.62 164 THR A C 1
ATOM 1298 O O . THR A 1 164 ? -8.081 -0.804 13.229 1.00 97.62 164 THR A O 1
ATOM 1301 N N . GLY A 1 165 ? -7.851 1.223 12.298 1.00 95.88 165 GLY A N 1
ATOM 1302 C CA . GLY A 1 165 ? -8.179 1.971 13.514 1.00 95.88 165 GLY A CA 1
ATOM 1303 C C . GLY A 1 165 ? -9.563 1.603 14.042 1.00 95.88 165 GLY A C 1
ATOM 1304 O O . GLY A 1 165 ? -9.747 1.406 15.244 1.00 95.88 165 GLY A O 1
ATOM 1305 N N . SER A 1 166 ? -10.511 1.375 13.135 1.00 96.31 166 SER A N 1
ATOM 1306 C CA . SER A 1 166 ? -11.875 0.939 13.443 1.00 96.31 166 SER A CA 1
ATOM 1307 C C . SER A 1 166 ? -11.982 -0.521 13.918 1.00 96.31 166 SER A C 1
ATOM 1309 O O . SER A 1 166 ? -13.006 -0.893 14.495 1.00 96.31 166 SER A O 1
ATOM 1311 N N . TRP A 1 167 ? -10.943 -1.340 13.730 1.00 97.44 167 TRP A N 1
ATOM 1312 C CA . TRP A 1 167 ? -10.883 -2.741 14.174 1.00 97.44 167 TRP A CA 1
ATOM 1313 C C . TRP A 1 167 ? -10.106 -2.968 15.477 1.00 97.44 167 TRP A C 1
ATOM 1315 O O . TRP A 1 167 ? -10.200 -4.060 16.037 1.00 97.44 167 TRP A O 1
ATOM 1325 N N . THR A 1 168 ? -9.400 -1.960 15.994 1.00 95.38 168 THR A N 1
ATOM 1326 C CA . THR A 1 168 ? -8.692 -2.031 17.289 1.00 95.38 168 THR A CA 1
ATOM 1327 C C . THR A 1 168 ? -9.580 -2.446 18.460 1.00 95.38 168 THR A C 1
ATOM 1329 O O . THR A 1 168 ? -10.810 -2.364 18.389 1.00 95.38 168 THR A O 1
ATOM 1332 N N . TYR A 1 169 ? -8.967 -2.907 19.556 1.00 93.88 169 TYR A N 1
ATOM 1333 C CA . TYR A 1 169 ? -9.683 -3.393 20.744 1.00 93.88 169 TYR A CA 1
ATOM 1334 C C . TYR A 1 169 ? -10.759 -4.437 20.404 1.00 93.88 169 TYR A C 1
ATOM 1336 O O . TYR A 1 169 ? -11.917 -4.309 20.806 1.00 93.88 169 TYR A O 1
ATOM 1344 N N . ASN A 1 170 ? -10.388 -5.451 19.619 1.00 93.31 170 ASN A N 1
ATOM 1345 C CA . ASN A 1 170 ? -11.269 -6.524 19.159 1.00 93.31 170 ASN A CA 1
ATOM 1346 C C . ASN A 1 170 ? -12.564 -6.015 18.482 1.00 93.31 170 ASN A C 1
ATOM 1348 O O . ASN A 1 170 ? -13.668 -6.476 18.776 1.00 93.31 170 ASN A O 1
ATOM 1352 N N . GLY A 1 171 ? -12.443 -5.020 17.596 1.00 90.50 171 GLY A N 1
ATOM 1353 C CA . GLY A 1 171 ? -13.577 -4.398 16.899 1.00 90.50 171 GLY A CA 1
ATOM 1354 C C . GLY A 1 171 ? -14.303 -3.306 17.694 1.00 90.50 171 GLY A C 1
ATOM 1355 O O . GLY A 1 171 ? -15.360 -2.829 17.262 1.00 90.50 171 GLY A O 1
ATOM 1356 N N . GLY A 1 172 ? -13.764 -2.898 18.847 1.00 91.75 172 GLY A N 1
ATOM 1357 C CA . GLY A 1 172 ? -14.209 -1.704 19.567 1.00 91.75 172 GLY A CA 1
ATOM 1358 C C . GLY A 1 172 ? -13.948 -0.428 18.764 1.00 91.75 172 GLY A C 1
ATOM 1359 O O . GLY A 1 172 ? -14.833 0.423 18.662 1.00 91.75 172 GLY A O 1
ATOM 1360 N N . GLY A 1 173 ? -12.784 -0.366 18.119 1.00 92.25 173 GLY A N 1
ATOM 1361 C CA . GLY A 1 173 ? -12.323 0.748 17.305 1.00 92.25 173 GLY A CA 1
ATOM 1362 C C . GLY A 1 173 ? -11.775 1.913 18.130 1.00 92.25 173 GLY A C 1
ATOM 1363 O O . GLY A 1 173 ? -12.163 2.144 19.277 1.00 92.25 173 GLY A O 1
ATOM 1364 N N . ILE A 1 174 ? -10.874 2.681 17.523 1.00 88.31 174 ILE A N 1
ATOM 1365 C CA . ILE A 1 174 ? -10.446 3.984 18.029 1.00 88.31 174 ILE A CA 1
ATOM 1366 C C . ILE A 1 174 ? -11.543 4.998 17.694 1.00 88.31 174 ILE A C 1
ATOM 1368 O O . ILE A 1 174 ? -12.194 4.911 16.651 1.00 88.31 174 ILE A O 1
ATOM 1372 N N . TYR A 1 175 ? -11.745 5.995 18.552 1.00 84.69 175 TYR A N 1
ATOM 1373 C CA . TYR A 1 175 ? -12.677 7.077 18.254 1.00 84.69 175 TYR A CA 1
ATOM 1374 C C . TYR A 1 175 ? -12.293 7.786 16.933 1.00 84.69 175 TYR A C 1
ATOM 1376 O O . TYR A 1 175 ? -11.123 8.143 16.786 1.00 84.69 175 TYR A O 1
ATOM 1384 N N . PRO A 1 176 ? -13.231 8.039 15.994 1.00 84.31 176 PRO A N 1
ATOM 1385 C CA . PRO A 1 176 ? -12.915 8.549 14.653 1.00 84.31 176 PRO A CA 1
ATOM 1386 C C . PRO A 1 176 ? -12.052 9.811 14.636 1.00 84.31 176 PRO A C 1
ATOM 1388 O O . PRO A 1 176 ? -11.151 9.928 13.815 1.00 84.31 176 PRO A O 1
ATOM 1391 N N . VAL A 1 177 ? -12.267 10.726 15.589 1.00 77.31 177 VAL A N 1
ATOM 1392 C CA . VAL A 1 177 ? -11.456 11.949 15.693 1.00 77.31 177 VAL A CA 1
ATOM 1393 C C . VAL A 1 177 ? -9.964 11.636 15.823 1.00 77.31 177 VAL A C 1
ATOM 1395 O O . VAL A 1 177 ? -9.152 12.299 15.201 1.00 77.31 177 VAL A O 1
ATOM 1398 N N . LEU A 1 178 ? -9.596 10.599 16.580 1.00 78.56 178 LEU A N 1
ATOM 1399 C CA . LEU A 1 178 ? -8.198 10.243 16.819 1.00 78.56 178 LEU A CA 1
ATOM 1400 C C . LEU A 1 178 ? -7.585 9.513 15.617 1.00 78.56 178 LEU A C 1
ATOM 1402 O O . LEU A 1 178 ? -6.370 9.470 15.500 1.00 78.56 178 LEU A O 1
ATOM 1406 N N . GLN A 1 179 ? -8.410 8.936 14.738 1.00 79.19 179 GLN A N 1
ATOM 1407 C CA . GLN A 1 179 ? -7.938 8.292 13.508 1.00 79.19 179 GLN A CA 1
ATOM 1408 C C . GLN A 1 179 ? -7.608 9.312 12.410 1.00 79.19 179 GLN A C 1
ATOM 1410 O O . GLN A 1 179 ? -6.804 9.020 11.529 1.00 79.19 179 GLN A O 1
ATOM 1415 N N . VAL A 1 180 ? -8.235 10.490 12.479 1.00 73.62 180 VAL A N 1
ATOM 1416 C CA . VAL A 1 180 ? -8.104 11.585 11.507 1.00 73.62 180 VAL A CA 1
ATOM 1417 C C . VAL A 1 180 ? -7.037 12.600 11.912 1.00 73.62 180 VAL A C 1
ATOM 1419 O O . VAL A 1 180 ? -6.510 13.307 11.060 1.00 73.62 180 VAL A O 1
ATOM 1422 N N . VAL A 1 181 ? -6.713 12.715 13.202 1.00 67.12 181 VAL A N 1
ATOM 1423 C CA . VAL A 1 181 ? -5.616 13.589 13.634 1.00 67.12 181 VAL A CA 1
ATOM 1424 C C . VAL A 1 181 ? -4.314 12.952 13.125 1.00 67.12 181 VAL A C 1
ATOM 1426 O O . VAL A 1 181 ? -3.907 11.908 13.625 1.00 67.12 181 VAL A O 1
ATOM 1429 N N . GLY A 1 182 ? -3.715 13.551 12.089 1.00 58.50 182 GLY A N 1
ATOM 1430 C CA . GLY A 1 182 ? -2.494 13.093 11.416 1.00 58.50 182 GLY A CA 1
ATOM 1431 C C . GLY A 1 182 ? -1.224 13.216 12.270 1.00 58.50 182 GLY A C 1
ATOM 1432 O O . GLY A 1 182 ? -1.234 12.987 13.475 1.00 58.50 182 GLY A O 1
ATOM 1433 N N . ALA A 1 183 ? -0.089 13.591 11.675 1.00 46.69 183 ALA A N 1
ATOM 1434 C CA . ALA A 1 183 ? 1.245 13.520 12.302 1.00 46.69 183 ALA A CA 1
ATOM 1435 C C . ALA A 1 183 ? 1.396 14.217 13.682 1.00 46.69 183 ALA A C 1
ATOM 1437 O O . ALA A 1 183 ? 2.236 13.798 14.482 1.00 46.69 183 ALA A O 1
ATOM 1438 N N . GLY A 1 184 ? 0.564 15.217 14.007 1.00 50.81 184 GLY A N 1
ATOM 1439 C CA . GLY A 1 184 ? 0.516 15.846 15.340 1.00 50.81 184 GLY A CA 1
ATOM 1440 C C . GLY A 1 184 ? 0.032 14.912 16.462 1.00 50.81 184 GLY A C 1
ATOM 1441 O O . GLY A 1 184 ? 0.382 15.093 17.627 1.00 50.81 184 GLY A O 1
ATOM 1442 N N . PHE A 1 185 ? -0.693 13.850 16.109 1.00 60.91 185 PHE A N 1
ATOM 1443 C CA . PHE A 1 185 ? -1.211 12.841 17.027 1.00 60.91 185 PHE A CA 1
ATOM 1444 C C . PHE A 1 185 ? -0.115 12.050 17.735 1.00 60.91 185 PHE A C 1
ATOM 1446 O O . PHE A 1 185 ? -0.327 11.605 18.854 1.00 60.91 185 PHE A O 1
ATOM 1453 N N . VAL A 1 186 ? 1.071 11.878 17.141 1.00 53.97 186 VAL A N 1
ATOM 1454 C CA . VAL A 1 186 ? 2.162 11.122 17.786 1.00 53.97 186 VAL A CA 1
ATOM 1455 C C . VAL A 1 186 ? 2.714 11.870 19.003 1.00 53.97 186 VAL A C 1
ATOM 1457 O O . VAL A 1 186 ? 3.067 11.235 19.996 1.00 53.97 186 VAL A O 1
ATOM 1460 N N . GLU A 1 187 ? 2.766 13.204 18.962 1.00 56.53 187 GLU A N 1
ATOM 1461 C CA . GLU A 1 187 ? 3.109 14.020 20.134 1.00 56.53 187 GLU A CA 1
ATOM 1462 C C . GLU A 1 187 ? 1.974 13.995 21.160 1.00 56.53 187 GLU A C 1
ATOM 1464 O O . GLU A 1 187 ? 2.220 13.670 22.320 1.00 56.53 187 GLU A O 1
ATOM 1469 N N . THR A 1 188 ? 0.722 14.153 20.717 1.00 58.81 188 THR A N 1
ATOM 1470 C CA . THR A 1 188 ? -0.463 14.005 21.582 1.00 58.81 188 THR A CA 1
ATOM 1471 C C . THR A 1 188 ? -0.536 12.622 22.245 1.00 58.81 188 THR A C 1
ATOM 1473 O O . THR A 1 188 ? -0.953 12.502 23.393 1.00 58.81 188 THR A O 1
ATOM 1476 N N . LEU A 1 189 ? -0.094 11.564 21.561 1.00 60.81 189 LEU A N 1
ATOM 1477 C CA . LEU A 1 189 ? -0.037 10.198 22.077 1.00 60.81 189 LEU A CA 1
ATOM 1478 C C . LEU A 1 189 ? 1.126 9.950 23.029 1.00 60.81 189 LEU A C 1
ATOM 1480 O O . LEU A 1 189 ? 0.986 9.131 23.939 1.00 60.81 189 LEU A O 1
ATOM 1484 N N . LYS A 1 190 ? 2.265 10.628 22.849 1.00 61.78 190 LYS A N 1
ATOM 1485 C CA . LYS A 1 190 ? 3.340 10.608 23.850 1.00 61.78 190 LYS A CA 1
ATOM 1486 C C . LYS A 1 190 ? 2.826 11.185 25.165 1.00 61.78 190 LYS A C 1
ATOM 1488 O O . LYS A 1 190 ? 3.011 10.541 26.198 1.00 61.78 190 LYS A O 1
ATOM 1493 N N . ASP A 1 191 ? 2.090 12.291 25.109 1.00 61.16 191 ASP A N 1
ATOM 1494 C CA . ASP A 1 191 ? 1.433 12.889 26.278 1.00 61.16 191 ASP A CA 1
ATOM 1495 C C . ASP A 1 191 ? 0.347 11.961 26.856 1.00 61.16 191 ASP A C 1
ATOM 1497 O O . ASP A 1 191 ? 0.268 11.757 28.069 1.00 61.16 191 ASP A O 1
ATOM 1501 N N . PHE A 1 192 ? -0.398 11.267 25.991 1.00 59.34 192 PHE A N 1
ATOM 1502 C CA . PHE A 1 192 ? -1.362 10.225 26.369 1.00 59.34 192 PHE A CA 1
ATOM 1503 C C . PHE A 1 192 ? -0.712 9.048 27.117 1.00 59.34 192 PHE A C 1
ATOM 1505 O O . PHE A 1 192 ? -1.267 8.545 28.094 1.00 59.34 192 PHE A O 1
ATOM 1512 N N . SER A 1 193 ? 0.482 8.615 26.692 1.00 58.38 193 SER A N 1
ATOM 1513 C CA . SER A 1 193 ? 1.246 7.538 27.343 1.00 58.38 193 SER A CA 1
ATOM 1514 C C . SER A 1 193 ? 1.840 7.953 28.694 1.00 58.38 193 SER A C 1
ATOM 1516 O O . SER A 1 193 ? 2.066 7.099 29.551 1.00 58.38 193 SER A O 1
ATOM 1518 N N . ASN A 1 194 ? 2.031 9.260 28.905 1.00 67.38 194 ASN A N 1
ATOM 1519 C CA . ASN A 1 194 ? 2.525 9.843 30.152 1.00 67.38 194 ASN A CA 1
ATOM 1520 C C . ASN A 1 194 ? 1.411 10.086 31.190 1.00 67.38 194 ASN A C 1
ATOM 1522 O O . ASN A 1 194 ? 1.706 10.491 32.313 1.00 67.38 194 ASN A O 1
ATOM 1526 N N . GLY A 1 195 ? 0.148 9.795 30.850 1.00 52.44 195 GLY A N 1
ATOM 1527 C CA . GLY A 1 195 ? -0.989 9.840 31.774 1.00 52.44 195 GLY A CA 1
ATOM 1528 C C . GLY A 1 195 ? -1.826 11.123 31.740 1.00 52.44 195 GLY A C 1
ATOM 1529 O O . GLY A 1 195 ? -2.796 11.205 32.493 1.00 52.44 195 GLY A O 1
ATOM 1530 N N . ASP A 1 196 ? -1.536 12.082 30.853 1.00 62.44 196 ASP A N 1
ATOM 1531 C CA . ASP A 1 196 ? -2.280 13.352 30.736 1.00 62.44 196 ASP A CA 1
ATOM 1532 C C . ASP A 1 196 ? -3.517 13.236 29.826 1.00 62.44 196 ASP A C 1
ATOM 1534 O O . ASP A 1 196 ? -3.720 13.937 28.832 1.00 62.44 196 ASP A O 1
ATOM 1538 N N . PHE A 1 197 ? -4.395 12.301 30.190 1.00 53.69 197 PHE A N 1
ATOM 1539 C CA . PHE A 1 197 ? -5.598 11.958 29.425 1.00 53.69 197 PHE A CA 1
ATOM 1540 C C . PHE A 1 197 ? -6.572 13.138 29.287 1.00 53.69 197 PHE A C 1
ATOM 1542 O O . PHE A 1 197 ? -7.274 13.271 28.285 1.00 53.69 197 PHE A O 1
ATOM 1549 N N . HIS A 1 198 ? -6.627 13.996 30.307 1.00 52.16 198 HIS A N 1
ATOM 1550 C CA . HIS A 1 198 ? -7.574 15.102 30.380 1.00 52.16 198 HIS A CA 1
ATOM 1551 C C . HIS A 1 198 ? -7.177 16.261 29.454 1.00 52.16 198 HIS A C 1
ATOM 1553 O O . HIS A 1 198 ? -8.059 16.893 28.874 1.00 52.16 198 HIS A O 1
ATOM 1559 N N . ASP A 1 199 ? -5.881 16.514 29.264 1.00 58.78 199 ASP A N 1
ATOM 1560 C CA . ASP A 1 199 ? -5.389 17.628 28.446 1.00 58.78 199 ASP A CA 1
ATOM 1561 C C . ASP A 1 199 ? -5.391 17.290 26.956 1.00 58.78 199 ASP A C 1
ATOM 1563 O O . ASP A 1 199 ? -5.857 18.098 26.152 1.00 58.78 199 ASP A O 1
ATOM 1567 N N . ALA A 1 200 ? -5.019 16.060 26.592 1.00 55.09 200 ALA A N 1
ATOM 1568 C CA . ALA A 1 200 ? -5.184 15.561 25.229 1.00 55.09 200 ALA A CA 1
ATOM 1569 C C . ALA A 1 200 ? -6.668 15.538 24.818 1.00 55.09 200 ALA A C 1
ATOM 1571 O O . ALA A 1 200 ? -7.031 16.014 23.741 1.00 55.09 200 ALA A O 1
ATOM 1572 N N . PHE A 1 201 ? -7.556 15.053 25.695 1.00 54.06 201 PHE A N 1
ATOM 1573 C CA . PHE A 1 201 ? -8.995 15.023 25.422 1.00 54.06 201 PHE A CA 1
ATOM 1574 C C . PHE A 1 201 ? -9.626 16.421 25.426 1.00 54.06 201 PHE A C 1
ATOM 1576 O O . PHE A 1 201 ? -10.523 16.665 24.630 1.00 54.06 201 PHE A O 1
ATOM 1583 N N . ASN A 1 202 ? -9.153 17.362 26.252 1.00 58.09 202 ASN A N 1
ATOM 1584 C CA . ASN A 1 202 ? -9.616 18.754 26.252 1.00 58.09 202 ASN A CA 1
ATOM 1585 C C . ASN A 1 202 ? -9.156 19.540 25.024 1.00 58.09 202 ASN A C 1
ATOM 1587 O O . ASN A 1 202 ? -9.956 20.293 24.472 1.00 58.09 202 ASN A O 1
ATOM 1591 N N . GLN A 1 203 ? -7.904 19.372 24.588 1.00 59.47 203 GLN A N 1
ATOM 1592 C CA . GLN A 1 203 ? -7.421 19.956 23.335 1.00 59.47 203 GLN A CA 1
ATOM 1593 C C . GLN A 1 203 ? -8.244 19.416 22.171 1.00 59.47 203 GLN A C 1
ATOM 1595 O O . GLN A 1 203 ? -8.770 20.196 21.383 1.00 59.47 203 GLN A O 1
ATOM 1600 N N . THR A 1 204 ? -8.468 18.099 22.147 1.00 50.78 204 THR A N 1
ATOM 1601 C CA . THR A 1 204 ? -9.346 17.472 21.160 1.00 50.78 204 THR A CA 1
ATOM 1602 C C . THR A 1 204 ? -10.769 18.043 21.274 1.00 50.78 204 THR A C 1
ATOM 1604 O O . THR A 1 204 ? -11.260 18.544 20.277 1.00 50.78 204 THR A O 1
ATOM 1607 N N . ASN A 1 205 ? -11.398 18.106 22.463 1.00 47.94 205 ASN A N 1
ATOM 1608 C CA . ASN A 1 205 ? -12.727 18.707 22.744 1.00 47.94 205 ASN A CA 1
ATOM 1609 C C . ASN A 1 205 ? -12.873 20.180 22.342 1.00 47.94 205 ASN A C 1
ATOM 1611 O O . ASN A 1 205 ? -13.956 20.578 21.917 1.00 47.94 205 ASN A O 1
ATOM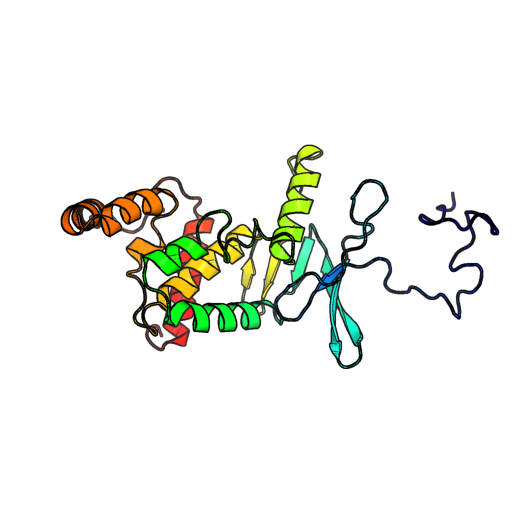 1615 N N . GLN A 1 206 ? -11.816 20.989 22.419 1.00 53.69 206 GLN A N 1
ATOM 1616 C CA . GLN A 1 206 ? -11.830 22.359 21.894 1.00 53.69 206 GLN A CA 1
ATOM 1617 C C . GLN A 1 206 ? -11.922 22.395 20.357 1.00 53.69 206 GLN A C 1
ATOM 1619 O O . GLN A 1 206 ? -12.493 23.340 19.815 1.00 53.69 206 GLN A O 1
ATOM 1624 N N . LEU A 1 207 ? -11.463 21.349 19.655 1.00 47.09 207 LEU A N 1
ATOM 1625 C CA . LEU A 1 207 ? -11.664 21.163 18.210 1.00 47.09 207 LEU A CA 1
ATOM 1626 C C . LEU A 1 207 ? -13.073 20.651 17.838 1.00 47.09 207 LEU A C 1
ATOM 1628 O O . LEU A 1 207 ? -13.530 20.912 16.727 1.00 47.09 207 LEU A O 1
ATOM 1632 N N . PHE A 1 208 ? -13.812 19.995 18.746 1.00 46.03 208 PHE A N 1
ATOM 1633 C CA . PHE A 1 208 ? -15.159 19.435 18.479 1.00 46.03 208 PHE A CA 1
ATOM 1634 C C . PHE A 1 208 ? -16.273 20.483 18.276 1.00 46.03 208 PHE A C 1
ATOM 1636 O O . PHE A 1 208 ? -17.417 20.122 17.996 1.00 46.03 208 PHE A O 1
ATOM 1643 N N . GLY A 1 209 ? -15.973 21.779 18.397 1.00 48.06 209 GLY A N 1
ATOM 1644 C CA . GLY A 1 209 ? -16.910 22.855 18.059 1.00 48.06 209 GLY A CA 1
ATOM 1645 C C . GLY A 1 209 ? -17.080 23.097 16.553 1.00 48.06 209 GLY A C 1
ATOM 1646 O O . GLY A 1 209 ? -17.956 23.871 16.166 1.00 48.06 209 GLY A O 1
ATOM 1647 N N . MET A 1 210 ? -16.267 22.465 15.701 1.00 40.78 210 MET A N 1
ATOM 1648 C CA . MET A 1 210 ? -16.338 22.614 14.248 1.00 40.78 210 MET A CA 1
ATOM 1649 C C . MET A 1 210 ? -16.650 21.270 13.570 1.00 40.78 210 MET A C 1
ATOM 1651 O O . MET A 1 210 ? -16.126 20.238 13.992 1.00 40.78 210 MET A O 1
ATOM 1655 N N . PRO A 1 211 ? -17.497 21.248 12.518 1.00 41.72 211 PRO A N 1
ATOM 1656 C CA . PRO A 1 211 ? -17.604 20.081 11.643 1.00 41.72 211 PRO A CA 1
ATOM 1657 C C . PRO A 1 211 ? -16.206 19.712 11.122 1.00 41.72 211 PRO A C 1
ATOM 1659 O O . PRO A 1 211 ? -15.356 20.604 11.055 1.00 41.72 211 PRO A O 1
ATOM 1662 N N . PRO A 1 212 ? -15.951 18.443 10.755 1.00 46.62 212 PRO A N 1
ATOM 1663 C CA . PRO A 1 212 ? -14.629 17.982 10.354 1.00 46.62 212 PRO A CA 1
ATOM 1664 C C . PRO A 1 212 ? -14.267 18.587 8.992 1.00 46.62 212 PRO A C 1
ATOM 1666 O O . PRO A 1 212 ? -14.433 17.978 7.941 1.00 46.62 212 PRO A O 1
ATOM 1669 N N . LEU A 1 213 ? -13.836 19.843 9.006 1.00 47.56 213 LEU A N 1
ATOM 1670 C CA . LEU A 1 213 ? -12.947 20.391 7.999 1.00 47.56 213 LEU A CA 1
ATOM 1671 C C . LEU A 1 213 ? -11.624 19.628 8.140 1.00 47.56 213 LEU A C 1
ATOM 1673 O O . LEU A 1 213 ? -11.288 19.292 9.279 1.00 47.56 213 LEU A O 1
ATOM 1677 N N . PRO A 1 214 ? -10.904 19.340 7.039 1.00 48.50 21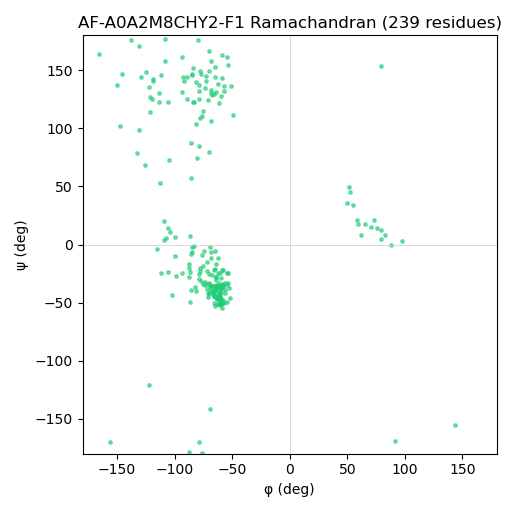4 PRO A N 1
ATOM 1678 C CA . PRO A 1 214 ? -9.611 18.661 7.099 1.00 48.50 214 PRO A CA 1
ATOM 1679 C C . PRO A 1 214 ? -8.752 19.381 8.141 1.00 48.50 214 PRO A C 1
ATOM 1681 O O . PRO A 1 214 ? -8.461 20.573 7.976 1.00 48.50 214 PRO A O 1
ATOM 1684 N N . PRO A 1 215 ? -8.461 18.744 9.283 1.00 52.25 215 PRO A N 1
ATOM 1685 C CA . PRO A 1 215 ? -7.808 19.456 10.352 1.00 52.25 215 PRO A CA 1
ATOM 1686 C C . PRO A 1 215 ? -6.293 19.413 10.095 1.00 52.25 215 PRO A C 1
ATOM 1688 O O . PRO A 1 215 ? -5.764 18.443 9.568 1.00 52.25 215 PRO A O 1
ATOM 1691 N N . PHE A 1 216 ? -5.590 20.481 10.478 1.00 51.75 216 PHE A N 1
ATOM 1692 C CA . PHE A 1 216 ? -4.12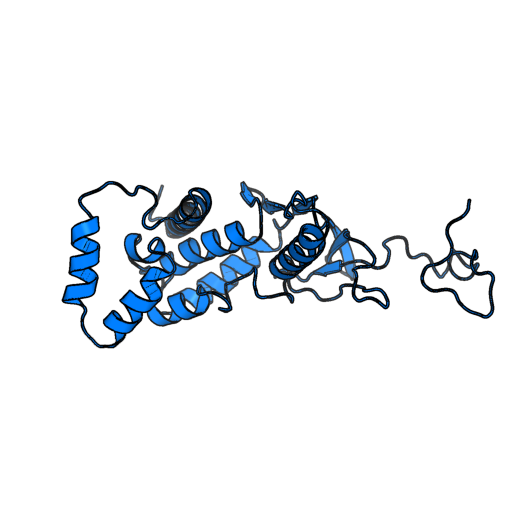0 20.521 10.591 1.00 51.75 216 PHE A CA 1
ATOM 1693 C C . PHE A 1 216 ? -3.274 20.563 9.308 1.00 51.75 216 PHE A C 1
ATOM 1695 O O . PHE A 1 216 ? -2.077 20.306 9.376 1.00 51.75 216 PHE A O 1
ATOM 1702 N N . GLY A 1 217 ? -3.833 20.982 8.171 1.00 52.75 217 GLY A N 1
ATOM 1703 C CA . GLY A 1 217 ? -3.037 21.149 6.947 1.00 52.75 217 GLY A CA 1
ATOM 1704 C C . GLY A 1 217 ? -2.679 19.837 6.246 1.00 52.75 217 GLY A C 1
ATOM 1705 O O . GLY A 1 217 ? -1.821 19.867 5.368 1.00 52.75 217 GLY A O 1
ATOM 1706 N N . ASP A 1 218 ? -3.345 18.736 6.614 1.00 58.78 218 ASP A N 1
ATOM 1707 C CA . ASP A 1 218 ? -3.384 17.514 5.807 1.00 58.78 218 ASP A CA 1
ATOM 1708 C C . ASP A 1 218 ? -4.111 17.772 4.481 1.00 58.78 218 ASP A C 1
ATOM 1710 O O . ASP A 1 218 ? -4.975 18.658 4.366 1.00 58.78 218 ASP A O 1
ATOM 1714 N N . GLU A 1 219 ? -3.744 16.994 3.469 1.00 79.06 219 GLU A N 1
ATOM 1715 C CA . GLU A 1 219 ? -4.347 17.077 2.149 1.00 79.06 219 GLU A CA 1
ATOM 1716 C C . GLU A 1 219 ? -5.799 16.543 2.192 1.00 79.06 219 GLU A C 1
ATOM 1718 O O . GLU A 1 219 ? -6.198 15.733 3.035 1.00 79.06 219 GLU A O 1
ATOM 1723 N N . VAL A 1 220 ? -6.671 17.091 1.338 1.00 84.38 220 VAL A N 1
ATOM 1724 C CA . VAL A 1 220 ? -8.118 16.777 1.361 1.00 84.38 220 VAL A CA 1
ATOM 1725 C C . VAL A 1 220 ? -8.379 15.299 1.035 1.00 84.38 220 VAL A C 1
ATOM 1727 O O . VAL A 1 220 ? -9.355 14.713 1.509 1.00 84.38 220 VAL A O 1
ATOM 1730 N N . ASP A 1 221 ? -7.516 14.708 0.220 1.00 86.88 221 ASP A N 1
ATOM 1731 C CA . ASP A 1 221 ? -7.499 13.295 -0.149 1.00 86.88 221 ASP A CA 1
ATOM 1732 C C . ASP A 1 221 ? -7.079 12.380 1.011 1.00 86.88 221 ASP A C 1
ATOM 1734 O O . ASP A 1 221 ? -7.763 11.381 1.240 1.00 86.88 221 ASP A O 1
ATOM 1738 N N . ASP A 1 222 ? -6.064 12.740 1.802 1.00 87.06 222 ASP A N 1
ATOM 1739 C CA . ASP A 1 222 ? -5.653 11.997 3.003 1.00 87.06 222 ASP A CA 1
ATOM 1740 C C . ASP A 1 222 ? -6.843 11.813 3.960 1.00 87.06 222 ASP A C 1
ATOM 1742 O O . ASP A 1 222 ? -7.180 10.695 4.378 1.00 87.06 222 ASP A O 1
ATOM 1746 N N . PHE A 1 223 ? -7.550 12.915 4.240 1.00 87.06 223 PHE A N 1
ATOM 1747 C CA . PHE A 1 223 ? -8.761 12.916 5.063 1.00 87.06 223 PHE A CA 1
ATOM 1748 C C . PHE A 1 223 ? -9.875 12.053 4.452 1.00 87.06 223 PHE A C 1
ATOM 1750 O O . PHE A 1 223 ? -10.553 11.299 5.166 1.00 87.06 223 PHE A O 1
ATOM 1757 N N . PHE A 1 224 ? -10.084 12.162 3.136 1.00 92.12 224 PHE A N 1
ATOM 1758 C CA . PHE A 1 224 ? -11.097 11.390 2.421 1.00 92.12 224 PHE A CA 1
ATOM 1759 C C . PHE A 1 224 ? -10.832 9.888 2.538 1.00 92.12 224 PHE A C 1
ATOM 1761 O O . PHE A 1 224 ? -11.729 9.149 2.951 1.00 92.12 224 PHE A O 1
ATOM 1768 N N . TRP A 1 225 ? -9.616 9.432 2.228 1.00 94.94 225 TRP A N 1
ATOM 1769 C CA . TRP A 1 225 ? -9.279 8.011 2.226 1.00 94.94 225 TRP A CA 1
ATOM 1770 C C . TRP A 1 225 ? -9.313 7.407 3.621 1.00 94.94 225 TRP A C 1
ATOM 1772 O O . TRP A 1 225 ? -9.883 6.328 3.791 1.00 94.94 225 TRP A O 1
ATOM 1782 N N . ASN A 1 226 ? -8.820 8.122 4.633 1.00 93.62 226 ASN A N 1
ATOM 1783 C CA . ASN A 1 226 ? -8.944 7.700 6.027 1.00 93.62 226 ASN A CA 1
ATOM 1784 C C . ASN A 1 226 ? -10.420 7.527 6.430 1.00 93.62 226 ASN A C 1
ATOM 1786 O O . ASN A 1 226 ? -10.832 6.464 6.904 1.00 93.62 226 ASN A O 1
ATOM 1790 N N . THR A 1 227 ? -11.259 8.523 6.132 1.00 91.88 227 THR A N 1
ATOM 1791 C CA . THR A 1 227 ? -12.701 8.470 6.427 1.00 91.88 227 THR A CA 1
ATOM 1792 C C . THR A 1 227 ? -13.421 7.367 5.655 1.00 91.88 227 THR A C 1
ATOM 1794 O O . THR A 1 227 ? -14.334 6.714 6.179 1.00 91.88 227 THR A O 1
ATOM 1797 N N . PHE A 1 228 ? -13.004 7.118 4.417 1.00 95.50 228 PHE A N 1
ATOM 1798 C CA . PHE A 1 228 ? -13.547 6.053 3.591 1.00 95.50 228 PHE A CA 1
ATOM 1799 C C . PHE A 1 228 ? -13.158 4.663 4.118 1.00 95.50 228 PHE A C 1
ATOM 1801 O O . PHE A 1 228 ? -14.018 3.780 4.189 1.00 95.50 228 PHE A O 1
ATOM 1808 N N . GLY A 1 229 ? -11.920 4.490 4.590 1.00 96.62 229 GLY A N 1
ATOM 1809 C CA . GLY A 1 229 ? -11.459 3.286 5.284 1.00 96.62 229 GLY A CA 1
ATOM 1810 C C . GLY A 1 229 ? -12.253 3.005 6.560 1.00 96.62 229 GLY A C 1
ATOM 1811 O O . GLY A 1 229 ? -12.769 1.897 6.737 1.00 96.62 229 GLY A O 1
ATOM 1812 N N . MET A 1 230 ? -12.458 4.028 7.401 1.00 95.25 230 MET A N 1
ATOM 1813 C CA . MET A 1 230 ? -13.312 3.930 8.595 1.00 95.25 230 MET A CA 1
ATOM 1814 C C . MET A 1 230 ? -14.734 3.494 8.235 1.00 95.25 230 MET A C 1
ATOM 1816 O O . MET A 1 230 ? -15.273 2.543 8.801 1.00 95.25 230 MET A O 1
ATOM 1820 N N . SER A 1 231 ? -15.345 4.166 7.257 1.00 95.06 231 SER A N 1
ATOM 1821 C CA . SER A 1 231 ? -16.715 3.878 6.822 1.00 95.06 231 SER A CA 1
ATOM 1822 C C . SER A 1 231 ? -16.859 2.452 6.291 1.00 95.06 231 SER A C 1
ATOM 1824 O O . SER A 1 231 ? -17.847 1.780 6.587 1.00 95.06 231 SER A O 1
ATOM 1826 N N . SER A 1 232 ? -15.866 1.973 5.542 1.00 96.44 232 SER A N 1
ATOM 1827 C CA . SER A 1 232 ? -15.836 0.611 5.003 1.00 96.44 232 SER A CA 1
ATOM 1828 C C . SER A 1 232 ? -15.735 -0.430 6.118 1.00 96.44 232 SER A C 1
ATOM 1830 O O . SER A 1 232 ? -16.527 -1.371 6.142 1.00 96.44 232 SER A O 1
ATOM 1832 N N . SER A 1 233 ? -14.869 -0.204 7.113 1.00 96.19 233 SER A N 1
ATOM 1833 C CA . SER A 1 233 ? -14.796 -1.050 8.312 1.00 96.19 233 SER A CA 1
ATOM 1834 C C . SER A 1 233 ? -16.116 -1.064 9.089 1.00 96.19 233 SER A C 1
ATOM 1836 O O . SER A 1 233 ? -16.574 -2.118 9.524 1.00 96.19 233 SER A O 1
ATOM 1838 N N . LEU A 1 234 ? -16.759 0.091 9.282 1.00 93.75 234 LEU A N 1
ATOM 1839 C CA . LEU A 1 234 ? -18.028 0.167 10.013 1.00 93.75 234 LEU A CA 1
ATOM 1840 C C . LEU A 1 234 ? -19.168 -0.553 9.282 1.00 93.75 234 LEU A C 1
ATOM 1842 O O . LEU A 1 234 ? -20.004 -1.174 9.942 1.00 93.75 234 LEU A O 1
ATOM 1846 N N . LYS A 1 235 ? -19.199 -0.508 7.943 1.00 95.88 235 LYS A N 1
ATOM 1847 C CA . LYS A 1 235 ? -20.133 -1.311 7.135 1.00 95.88 235 LYS A CA 1
ATOM 1848 C C . LYS A 1 235 ? -19.887 -2.801 7.328 1.00 95.88 235 LYS A C 1
ATOM 1850 O O . LYS A 1 235 ? -20.832 -3.541 7.584 1.00 95.88 235 LYS A O 1
ATOM 1855 N N . GLU A 1 236 ? -18.629 -3.230 7.282 1.00 95.94 236 GLU A N 1
ATOM 1856 C CA . GLU A 1 236 ? -18.256 -4.633 7.489 1.00 95.94 236 GLU A CA 1
ATOM 1857 C C . GLU A 1 236 ? -18.622 -5.136 8.897 1.00 95.94 236 GLU A C 1
ATOM 1859 O O . GLU A 1 236 ? -19.075 -6.265 9.066 1.00 95.94 236 GLU A O 1
ATOM 1864 N N . GLN A 1 237 ? -18.513 -4.275 9.910 1.00 93.06 237 GLN A N 1
ATOM 1865 C CA . GLN A 1 237 ? -18.954 -4.558 11.281 1.00 93.06 237 GLN A CA 1
ATOM 1866 C C . GLN A 1 237 ? -20.485 -4.525 11.461 1.00 93.06 237 GLN A C 1
ATOM 1868 O O . GLN A 1 237 ? -20.973 -4.790 12.560 1.00 93.06 237 GLN A O 1
ATOM 1873 N N . GLY A 1 238 ? -21.257 -4.148 10.435 1.00 94.44 238 GLY A N 1
ATOM 1874 C CA . GLY A 1 238 ? -22.708 -3.954 10.526 1.00 94.44 238 GLY A CA 1
ATOM 1875 C C . GLY A 1 238 ? -23.133 -2.727 11.347 1.00 94.44 238 GLY A C 1
ATOM 1876 O O . GLY A 1 238 ? -24.296 -2.621 11.737 1.00 94.44 238 GLY A O 1
ATOM 1877 N N . LYS A 1 239 ? -22.203 -1.803 11.628 1.00 90.06 239 LYS A N 1
ATOM 1878 C CA . LYS A 1 239 ? -22.439 -0.557 12.384 1.00 90.06 239 LYS A CA 1
ATOM 1879 C C . LYS A 1 239 ? -22.890 0.603 11.490 1.00 90.06 239 LYS A C 1
ATOM 1881 O O . LYS A 1 239 ? -23.481 1.557 11.991 1.00 90.06 239 LYS A O 1
ATOM 1886 N N . LEU A 1 240 ? -22.637 0.521 10.184 1.00 89.62 240 LEU A N 1
ATOM 1887 C CA . LEU A 1 240 ? -23.095 1.475 9.174 1.00 89.62 240 LEU A CA 1
ATOM 1888 C C . LEU A 1 240 ? -23.920 0.727 8.115 1.00 89.62 240 LEU A C 1
ATOM 1890 O O . LEU A 1 240 ? -23.532 -0.364 7.702 1.00 89.62 240 LEU A O 1
ATOM 1894 N N . LYS A 1 241 ? -25.068 1.290 7.725 1.00 74.38 241 LYS A N 1
ATOM 1895 C CA . LYS A 1 241 ? -25.961 0.725 6.699 1.00 74.38 241 LYS A CA 1
ATOM 1896 C C . LYS A 1 241 ? -25.675 1.310 5.323 1.00 74.38 241 LYS A C 1
ATOM 1898 O O . LYS A 1 241 ? -25.266 2.491 5.267 1.00 74.38 241 LYS A O 1
#